Protein AF-A0A955Y8M8-F1 (afdb_monomer_lite)

Radius of gyration: 20.73 Å; chains: 1; bounding box: 58×44×60 Å

Sequence (266 aa):
KLVATAWSRMDHPEIALVPAPPLPATVELPTHQVFPAGDGLPEITPRPRVLHEIAPSAAAARYSREQRDALAEHVRTRVVFQRGFQPGGQDVPPPWATRPSFTPADWGTLAHGWFAAWGFRGEPSDTAVRGYLEHEWGADDPDVRLWLQAVSRGMQGRRGSLWELVTDPASRLFFEYPLLGIGGADDDLLLTGRVDLLVARKEGLIVVDFKAGEKSPTSLDDLVEGASLRTYGPQLDSYRGALERLGHRVLQTSLWFVRTGAQVSW

Foldseek 3Di:
DQDQPDDDDDDDPPDPPPPDDDDDPDDDDDPDDDDPDDDDDPPPPPDRQAAAEDALLCQLVVDDPVRLVVLLVVLLVVCVVVVQWDAFAPFLAQPCVVPVVDDLVNQVVLLLQLCVQPLLDDQLDLVSLQVSCCVRRVDGDPRSSVSSNLLSVRLVVSCDPVSCQSPDPQKDKDAQAWDFFFFHPVSRYGHGGGQRIWIDHPVFIEGEDEAADDAADRDSVCCCPRVVSSSCSSSQRRVCGGCVVVVTDYPKYKYAYRRGRIMRMD

pLDDT: mean 82.7, std 20.65, range [29.16, 98.38]

Structure (mmCIF, N/CA/C/O backbone):
data_AF-A0A955Y8M8-F1
#
_entry.id   AF-A0A955Y8M8-F1
#
loop_
_atom_site.group_PDB
_atom_site.id
_atom_site.type_symbol
_atom_site.label_atom_id
_atom_site.label_alt_id
_atom_site.label_comp_id
_atom_site.label_asym_id
_atom_site.label_entity_id
_atom_site.label_seq_id
_atom_site.pdbx_PDB_ins_code
_atom_site.Cartn_x
_atom_site.Cartn_y
_atom_site.Cartn_z
_atom_site.occupancy
_atom_site.B_iso_or_equiv
_atom_site.auth_seq_id
_atom_site.auth_comp_id
_atom_site.auth_asym_id
_atom_site.auth_atom_id
_atom_site.pdbx_PDB_model_num
ATOM 1 N N . LYS A 1 1 ? 20.208 -14.883 -13.342 1.00 47.72 1 LYS A N 1
ATOM 2 C CA . LYS A 1 1 ? 18.770 -15.244 -13.299 1.00 47.72 1 LYS A CA 1
ATOM 3 C C . LYS A 1 1 ? 18.311 -14.904 -11.893 1.00 47.72 1 LYS A C 1
ATOM 5 O O . LYS A 1 1 ? 18.885 -15.486 -10.988 1.00 47.72 1 LYS A O 1
ATOM 10 N N . LEU A 1 2 ? 17.401 -13.944 -11.718 1.00 44.22 2 LEU A N 1
ATOM 11 C CA . LEU A 1 2 ? 16.765 -13.712 -10.418 1.00 44.22 2 LEU A CA 1
ATOM 12 C C . LEU A 1 2 ? 15.952 -14.974 -10.111 1.00 44.22 2 LEU A C 1
ATOM 14 O O . LEU A 1 2 ? 15.085 -15.347 -10.901 1.00 44.22 2 LEU A O 1
ATOM 18 N N . VAL A 1 3 ? 16.316 -15.694 -9.058 1.00 45.28 3 VAL A N 1
ATOM 19 C CA . VAL A 1 3 ? 15.548 -16.831 -8.550 1.00 45.28 3 VAL A CA 1
ATOM 20 C C . VAL A 1 3 ? 14.999 -16.360 -7.216 1.00 45.28 3 VAL A C 1
ATOM 22 O O . VAL A 1 3 ? 15.772 -15.908 -6.378 1.00 45.28 3 VAL A O 1
ATOM 25 N N . ALA A 1 4 ? 13.679 -16.417 -7.036 1.00 38.66 4 ALA A N 1
ATOM 26 C CA . ALA A 1 4 ? 13.054 -16.139 -5.750 1.00 38.66 4 ALA A CA 1
ATOM 27 C C . ALA A 1 4 ? 13.467 -17.243 -4.764 1.00 38.66 4 ALA A C 1
ATOM 29 O O . ALA A 1 4 ? 12.815 -18.279 -4.644 1.00 38.66 4 ALA A O 1
ATOM 30 N N . THR A 1 5 ? 14.613 -17.065 -4.117 1.00 37.78 5 THR A N 1
ATOM 31 C CA . THR A 1 5 ? 15.110 -17.945 -3.064 1.00 37.78 5 THR A CA 1
ATOM 32 C C . THR A 1 5 ? 14.960 -17.220 -1.740 1.00 37.78 5 THR A C 1
ATOM 34 O O . THR A 1 5 ? 15.682 -16.272 -1.485 1.00 37.78 5 THR A O 1
ATOM 37 N N . ALA A 1 6 ? 14.066 -17.747 -0.901 1.00 38.03 6 ALA A N 1
ATOM 38 C CA . ALA A 1 6 ? 13.895 -17.450 0.522 1.00 38.03 6 ALA A CA 1
ATOM 39 C C . ALA A 1 6 ? 13.066 -16.206 0.899 1.00 38.03 6 ALA A C 1
ATOM 41 O O . ALA A 1 6 ? 13.544 -15.087 0.908 1.00 38.03 6 ALA A O 1
ATOM 42 N N . TRP A 1 7 ? 11.846 -16.464 1.382 1.00 38.22 7 TRP A N 1
ATOM 43 C CA . TRP A 1 7 ? 11.162 -15.635 2.380 1.00 38.22 7 TRP A CA 1
ATOM 44 C C . TRP A 1 7 ? 10.685 -16.562 3.502 1.00 38.22 7 TRP A C 1
ATOM 46 O O . TRP A 1 7 ? 9.561 -17.053 3.493 1.00 38.22 7 TRP A O 1
ATOM 56 N N . SER A 1 8 ? 11.585 -16.892 4.432 1.00 36.06 8 SER A N 1
ATOM 57 C CA . SER A 1 8 ? 11.252 -17.684 5.629 1.00 36.06 8 SER A CA 1
ATOM 58 C C . SER A 1 8 ? 12.093 -17.320 6.859 1.00 36.06 8 SER A C 1
ATOM 60 O O . SER A 1 8 ? 12.241 -18.140 7.762 1.00 36.06 8 SER A O 1
ATOM 62 N N . ARG A 1 9 ? 12.696 -16.126 6.904 1.00 38.06 9 ARG A N 1
ATOM 63 C CA . ARG A 1 9 ? 13.511 -15.686 8.046 1.00 38.06 9 ARG A CA 1
ATOM 64 C C . ARG A 1 9 ? 13.231 -14.225 8.374 1.00 38.06 9 ARG A C 1
ATOM 66 O O . ARG A 1 9 ? 13.884 -13.337 7.849 1.00 38.06 9 ARG A O 1
ATOM 73 N N . MET A 1 10 ? 12.270 -13.992 9.259 1.00 37.75 10 MET A N 1
ATOM 74 C CA . MET A 1 10 ? 12.240 -12.771 10.060 1.00 37.75 10 MET A CA 1
ATOM 75 C C . MET A 1 10 ? 12.190 -13.183 11.528 1.00 37.75 10 MET A C 1
ATOM 77 O O . MET A 1 10 ? 11.133 -13.512 12.061 1.00 37.75 10 MET A O 1
ATOM 81 N N . ASP A 1 11 ? 13.364 -13.201 12.159 1.00 38.00 11 ASP A N 1
ATOM 82 C CA . ASP A 1 11 ? 13.489 -13.236 13.612 1.00 38.00 11 ASP A CA 1
ATOM 83 C C . ASP A 1 11 ? 13.129 -11.839 14.136 1.00 38.00 11 ASP A C 1
ATOM 85 O O . ASP A 1 11 ? 13.888 -10.883 13.973 1.00 38.00 11 ASP A O 1
ATOM 89 N N . HIS A 1 12 ? 11.949 -11.698 14.739 1.00 37.44 12 HIS A N 1
ATOM 90 C CA . HIS A 1 12 ? 11.580 -10.502 15.496 1.00 37.44 12 HIS A CA 1
ATOM 91 C C . HIS A 1 12 ? 11.998 -10.694 16.964 1.00 37.44 12 HIS A C 1
ATOM 93 O O . HIS A 1 12 ? 11.362 -11.485 17.661 1.00 37.44 12 HIS A O 1
ATOM 99 N N . PRO A 1 13 ? 13.010 -9.974 17.488 1.00 36.31 13 PRO A N 1
ATOM 100 C CA . PRO A 1 13 ? 13.524 -10.208 18.842 1.00 36.31 13 PRO A CA 1
ATOM 101 C C . PRO A 1 13 ? 12.627 -9.702 19.992 1.00 36.31 13 PRO A C 1
ATOM 103 O O . PRO A 1 13 ? 13.069 -9.701 21.135 1.00 36.31 13 PRO A O 1
ATOM 106 N N . GLU A 1 14 ? 11.373 -9.303 19.749 1.00 39.72 14 GLU A N 1
ATOM 107 C CA . GLU A 1 14 ? 10.479 -8.779 20.806 1.00 39.72 14 GLU A CA 1
ATOM 108 C C . GLU A 1 14 ? 9.052 -9.350 20.803 1.00 39.72 14 GLU A C 1
ATOM 110 O O . GLU A 1 14 ? 8.197 -8.888 21.557 1.00 39.72 14 GLU A O 1
ATOM 115 N N . ILE A 1 15 ? 8.779 -10.398 20.024 1.00 37.03 15 ILE A N 1
ATOM 116 C CA . ILE A 1 15 ? 7.577 -11.213 20.222 1.00 37.03 15 ILE A CA 1
ATOM 117 C C . ILE A 1 15 ? 8.074 -12.553 20.736 1.00 37.03 15 ILE A C 1
ATOM 119 O O . ILE A 1 15 ? 8.654 -13.329 19.981 1.00 37.03 15 ILE A O 1
ATOM 123 N N . ALA A 1 16 ? 7.872 -12.829 22.025 1.00 29.16 16 ALA A N 1
ATOM 124 C CA . ALA A 1 16 ? 7.986 -14.191 22.520 1.00 29.16 16 ALA A CA 1
ATOM 125 C C . ALA A 1 16 ? 6.918 -15.027 21.799 1.00 29.16 16 ALA A C 1
ATOM 127 O O . ALA A 1 16 ? 5.767 -15.099 22.229 1.00 29.16 16 ALA A O 1
ATOM 128 N N . LEU A 1 17 ? 7.290 -15.614 20.661 1.00 32.78 17 LEU A N 1
ATOM 129 C CA . LEU A 1 17 ? 6.538 -16.686 20.040 1.00 32.78 17 LEU A CA 1
ATOM 130 C C . LEU A 1 17 ? 6.620 -17.855 21.015 1.00 32.78 17 LEU A C 1
ATOM 132 O O . LEU A 1 17 ? 7.602 -18.594 21.050 1.00 32.78 17 LEU A O 1
ATOM 136 N N . VAL A 1 18 ? 5.601 -17.983 21.860 1.00 33.06 18 VAL A N 1
ATOM 137 C CA . VAL A 1 18 ? 5.348 -19.237 22.563 1.00 33.06 18 VAL A CA 1
ATOM 138 C C . VAL A 1 18 ? 5.227 -20.294 21.461 1.00 33.06 18 VAL A C 1
ATOM 140 O O . VAL A 1 18 ? 4.381 -20.118 20.581 1.00 33.06 18 VAL A O 1
ATOM 143 N N . PRO A 1 19 ? 6.075 -21.339 21.429 1.00 29.91 19 PRO A N 1
ATOM 144 C CA . PRO A 1 19 ? 5.972 -22.362 20.402 1.00 29.91 19 PRO A CA 1
ATOM 145 C C . PRO A 1 19 ? 4.592 -23.002 20.527 1.00 29.91 19 PRO A C 1
ATOM 147 O O . PRO A 1 19 ? 4.285 -23.654 21.526 1.00 29.91 19 PRO A O 1
ATOM 150 N N . ALA A 1 20 ? 3.736 -22.750 19.538 1.00 37.84 20 ALA A N 1
ATOM 151 C CA . ALA A 1 20 ? 2.417 -23.345 19.509 1.00 37.84 20 ALA A CA 1
ATOM 152 C C . ALA A 1 20 ? 2.584 -24.859 19.293 1.00 37.84 20 ALA A C 1
ATOM 154 O O . ALA A 1 20 ? 3.333 -25.265 18.396 1.00 37.84 20 ALA A O 1
ATOM 155 N N . PRO A 1 21 ? 1.920 -25.711 20.093 1.00 40.06 21 PRO A N 1
ATOM 156 C CA . PRO A 1 21 ? 1.832 -27.128 19.774 1.00 40.06 21 PRO A CA 1
ATOM 157 C C . PRO A 1 21 ? 1.178 -27.298 18.390 1.00 40.06 21 PRO A C 1
ATOM 159 O O . PRO A 1 21 ? 0.426 -26.417 17.963 1.00 40.06 21 PRO A O 1
ATOM 162 N N . PRO A 1 22 ? 1.446 -28.403 17.671 1.00 36.81 22 PRO A N 1
ATOM 163 C CA . PRO A 1 22 ? 0.835 -28.649 16.369 1.00 36.81 22 PRO A CA 1
ATOM 164 C C . PRO A 1 22 ? -0.689 -28.525 16.474 1.00 36.81 22 PRO A C 1
ATOM 166 O O . PRO A 1 22 ? -1.318 -29.209 17.284 1.00 36.81 22 PRO A O 1
ATOM 169 N N . LEU A 1 23 ? -1.268 -27.621 15.681 1.00 36.81 23 LEU A N 1
ATOM 170 C CA . LEU A 1 23 ? -2.709 -27.406 15.670 1.00 36.81 23 LEU A CA 1
ATOM 171 C C . LEU A 1 23 ? -3.398 -28.607 15.000 1.00 36.81 23 LEU A C 1
ATOM 173 O O . LEU A 1 23 ? -2.963 -29.042 13.930 1.00 36.81 23 LEU A O 1
ATOM 177 N N . PRO A 1 24 ? -4.471 -29.156 15.595 1.00 36.66 24 PRO A N 1
ATOM 178 C CA . PRO A 1 24 ? -5.329 -30.109 14.903 1.00 36.66 24 PRO A CA 1
ATOM 179 C C . PRO A 1 24 ? -5.983 -29.443 13.680 1.00 36.66 24 PRO A C 1
ATOM 181 O O . PRO A 1 24 ? -6.218 -28.238 13.677 1.00 36.66 24 PRO A O 1
ATOM 184 N N . ALA A 1 25 ? -6.342 -30.235 12.662 1.00 44.25 25 ALA A N 1
ATOM 185 C CA . ALA A 1 25 ? -6.997 -29.782 11.419 1.00 44.25 25 ALA A CA 1
ATOM 186 C C . ALA A 1 25 ? -8.373 -29.095 11.618 1.00 44.25 25 ALA A C 1
ATOM 188 O O . ALA A 1 25 ? -9.005 -28.661 10.659 1.00 44.25 25 ALA A O 1
ATOM 189 N N . THR A 1 26 ? -8.823 -28.987 12.868 1.00 36.22 26 THR A N 1
ATOM 190 C CA . THR A 1 26 ? -10.037 -28.311 13.319 1.00 36.22 26 THR A CA 1
ATOM 191 C C . THR A 1 26 ? -9.739 -27.735 14.699 1.00 36.22 26 THR A C 1
ATOM 193 O O . THR A 1 26 ? -9.440 -28.491 15.622 1.00 36.22 26 THR A O 1
ATOM 196 N N . VAL A 1 27 ? -9.791 -26.410 14.842 1.00 36.12 27 VAL A N 1
ATOM 197 C CA . VAL A 1 27 ? -9.650 -25.732 16.137 1.00 36.12 27 VAL A CA 1
ATOM 198 C C . VAL A 1 27 ? -11.049 -25.438 16.668 1.00 36.12 27 VAL A C 1
ATOM 200 O O . VAL A 1 27 ? -11.718 -24.522 16.196 1.00 36.12 27 VAL A O 1
ATOM 203 N N . GLU A 1 28 ? -11.502 -26.221 17.644 1.00 37.03 28 GLU A N 1
ATOM 204 C CA . GLU A 1 28 ? -12.661 -25.859 18.462 1.00 37.03 28 GLU A CA 1
ATOM 205 C C . GLU A 1 28 ? -12.205 -24.846 19.521 1.00 37.03 28 GLU A C 1
ATOM 207 O O . GLU A 1 28 ? -11.357 -25.143 20.363 1.00 37.03 28 GLU A O 1
ATOM 212 N N . LEU A 1 29 ? -12.726 -23.619 19.464 1.00 35.62 29 LEU A N 1
ATOM 213 C CA . LEU A 1 29 ? -12.467 -22.608 20.491 1.00 35.62 29 LEU A CA 1
ATOM 214 C C . LEU A 1 29 ? -13.352 -22.888 21.721 1.00 35.62 29 LEU A C 1
ATOM 216 O O . LEU A 1 29 ? -14.557 -23.092 21.556 1.00 35.62 29 LEU A O 1
ATOM 220 N N . PRO A 1 30 ? -12.816 -22.861 22.956 1.00 37.84 30 PRO A N 1
ATOM 221 C CA . PRO A 1 30 ? -13.613 -23.099 24.153 1.00 37.84 30 PRO A CA 1
ATOM 222 C C . PRO A 1 30 ? -14.563 -21.923 24.417 1.00 37.84 30 PRO A C 1
ATOM 224 O O . PRO A 1 30 ? -14.160 -20.852 24.869 1.00 37.84 30 PRO A O 1
ATOM 227 N N . THR A 1 31 ? -15.856 -22.130 24.179 1.00 47.69 31 THR A N 1
ATOM 228 C CA . THR A 1 31 ? -16.931 -21.205 24.558 1.00 47.69 31 THR A CA 1
ATOM 229 C C . THR A 1 31 ? -17.412 -21.488 25.978 1.00 47.69 31 THR A C 1
ATOM 231 O O . THR A 1 31 ? -18.515 -21.993 26.160 1.00 47.69 31 THR A O 1
ATOM 234 N N . HIS A 1 32 ? -16.620 -21.170 27.004 1.00 37.44 32 HIS A N 1
ATOM 235 C CA . HIS A 1 32 ? -17.124 -21.204 28.382 1.00 37.44 32 HIS A CA 1
ATOM 236 C C . HIS A 1 32 ? -16.622 -20.010 29.204 1.00 37.44 32 HIS A C 1
ATOM 238 O O . HIS A 1 32 ? -15.600 -20.078 29.879 1.00 37.44 32 HIS A O 1
ATOM 244 N N . GLN A 1 33 ? -17.397 -18.920 29.196 1.00 37.22 33 GLN A N 1
ATOM 245 C CA . GLN A 1 33 ? -17.531 -18.062 30.374 1.00 37.22 33 GLN A CA 1
ATOM 246 C C . GLN A 1 33 ? -18.759 -18.547 31.145 1.00 37.22 33 GLN A C 1
ATOM 248 O O . GLN A 1 33 ? -19.892 -18.377 30.699 1.00 37.22 33 GLN A O 1
ATOM 253 N N . VAL A 1 34 ? -18.531 -19.203 32.281 1.00 36.81 34 VAL A N 1
ATOM 254 C CA . VAL A 1 34 ? -19.599 -19.582 33.210 1.00 36.81 34 VAL A CA 1
ATOM 255 C C . VAL A 1 34 ? -19.931 -18.347 34.043 1.00 36.81 34 VAL A C 1
ATOM 257 O O . VAL A 1 34 ? -19.173 -17.974 34.937 1.00 36.81 34 VAL A O 1
ATOM 260 N N . PHE A 1 35 ? -21.047 -17.691 33.734 1.00 36.44 35 PHE A N 1
ATOM 261 C CA . PHE A 1 35 ? -21.645 -16.702 34.629 1.00 36.44 35 PHE A CA 1
ATOM 262 C C . PHE A 1 35 ? -22.427 -17.432 35.735 1.00 36.44 35 PHE A C 1
ATOM 264 O O . PHE A 1 35 ? -23.079 -18.439 35.447 1.00 36.44 35 PHE A O 1
ATOM 271 N N . PRO A 1 36 ? -22.377 -16.967 36.997 1.00 42.69 36 PRO A N 1
ATOM 272 C CA . PRO A 1 36 ? -23.168 -17.555 38.068 1.00 42.69 36 PRO A CA 1
ATOM 273 C C . PRO A 1 36 ? -24.661 -17.367 37.774 1.00 42.69 36 PRO A C 1
ATOM 275 O O . PRO A 1 36 ? -25.112 -16.272 37.440 1.00 42.69 36 PRO A O 1
ATOM 278 N N . ALA A 1 37 ? -25.394 -18.474 37.867 1.00 42.22 37 ALA A N 1
ATOM 279 C CA . ALA A 1 37 ? -26.787 -18.611 37.472 1.00 42.22 37 ALA A CA 1
ATOM 280 C C . ALA A 1 37 ? -27.713 -17.671 38.264 1.00 42.22 37 ALA A C 1
ATOM 282 O O . ALA A 1 37 ? -27.948 -17.867 39.455 1.00 42.22 37 ALA A O 1
ATOM 283 N N . GLY A 1 38 ? -28.250 -16.669 37.570 1.00 41.16 38 GLY A N 1
ATOM 284 C CA . GLY A 1 38 ? -29.519 -16.027 37.895 1.00 41.16 38 GLY A CA 1
ATOM 285 C C . GLY A 1 38 ? -30.565 -16.513 36.894 1.00 41.16 38 GLY A C 1
ATOM 286 O O . GLY A 1 38 ? -30.274 -16.608 35.703 1.00 41.16 38 GLY A O 1
ATOM 287 N N . ASP A 1 39 ? -31.733 -16.879 37.405 1.00 46.84 39 ASP A N 1
ATOM 288 C CA . ASP A 1 39 ? -32.841 -17.565 36.738 1.00 46.84 39 ASP A CA 1
ATOM 289 C C . ASP A 1 39 ? -33.054 -17.264 35.237 1.00 46.84 39 ASP A C 1
ATOM 291 O O . ASP A 1 39 ? -33.320 -16.136 34.826 1.00 46.84 39 ASP A O 1
ATOM 295 N N . GLY A 1 40 ? -33.067 -18.336 34.435 1.00 50.12 40 GLY A N 1
ATOM 296 C CA . GLY A 1 40 ? -33.972 -18.448 33.287 1.00 50.12 40 GLY A CA 1
ATOM 297 C C . GLY A 1 40 ? -33.574 -17.786 31.967 1.00 50.12 40 GLY A C 1
ATOM 298 O O . GLY A 1 40 ? -34.468 -17.424 31.203 1.00 50.12 40 GLY A O 1
ATOM 299 N N . LEU A 1 41 ? -32.286 -17.658 31.637 1.00 44.56 41 LEU A N 1
ATOM 300 C CA . LEU A 1 41 ? -31.920 -17.404 30.239 1.00 44.56 41 LEU A CA 1
ATOM 301 C C . LEU A 1 41 ? -32.076 -18.697 29.421 1.00 44.56 41 LEU A C 1
ATOM 303 O O . LEU A 1 41 ? -31.631 -19.751 29.882 1.00 44.56 41 LEU A O 1
ATOM 307 N N . PRO A 1 42 ? -32.705 -18.654 28.229 1.00 44.41 42 PRO A N 1
ATOM 308 C CA . PRO A 1 42 ? -32.755 -19.814 27.352 1.00 44.41 42 PRO A CA 1
ATOM 309 C C . PRO A 1 42 ? -31.328 -20.291 27.098 1.00 44.41 42 PRO A C 1
ATOM 311 O O . PRO A 1 42 ? -30.433 -19.487 26.833 1.00 44.41 42 PRO A O 1
ATOM 314 N N . GLU A 1 43 ? -31.125 -21.599 27.207 1.00 45.44 43 GLU A N 1
ATOM 315 C CA . GLU A 1 43 ? -29.866 -22.268 26.917 1.00 45.44 43 GLU A CA 1
ATOM 316 C C . GLU A 1 43 ? -29.568 -22.088 25.419 1.00 45.44 43 GLU A C 1
ATOM 318 O O . GLU A 1 43 ? -29.943 -22.895 24.572 1.00 45.44 43 GLU A O 1
ATOM 323 N N . ILE A 1 44 ? -28.957 -20.957 25.059 1.00 45.47 44 ILE A N 1
ATOM 324 C CA . ILE A 1 44 ? -28.411 -20.740 23.725 1.00 45.47 44 ILE A CA 1
ATOM 325 C C . ILE A 1 44 ? -27.161 -21.603 23.685 1.00 45.47 44 ILE A C 1
ATOM 327 O O . ILE A 1 44 ? -26.077 -21.138 24.019 1.00 45.47 44 ILE A O 1
ATOM 331 N N . THR A 1 45 ? -27.302 -22.877 23.322 1.00 47.94 45 THR A N 1
ATOM 332 C CA . THR A 1 45 ? -26.147 -23.688 22.947 1.00 47.94 45 THR A CA 1
ATOM 333 C C . THR A 1 45 ? -25.554 -23.007 21.712 1.00 47.94 45 THR A C 1
ATOM 335 O O . THR A 1 45 ? -26.213 -22.994 20.663 1.00 47.94 45 THR A O 1
ATOM 338 N N . PRO A 1 46 ? -24.375 -22.362 21.798 1.00 54.91 46 PRO A N 1
ATOM 339 C CA . PRO A 1 46 ? -23.804 -21.733 20.626 1.00 54.91 46 PRO A CA 1
ATOM 340 C C . PRO A 1 46 ? -23.492 -22.857 19.645 1.00 54.91 46 PRO A C 1
ATOM 342 O O . PRO A 1 46 ? -22.694 -23.747 19.935 1.00 54.91 46 PRO A O 1
ATOM 345 N N . ARG A 1 47 ? -24.172 -22.863 18.494 1.00 52.06 47 ARG A N 1
ATOM 346 C CA . ARG A 1 47 ? -23.809 -23.788 17.421 1.00 52.06 47 ARG A CA 1
ATOM 347 C C . ARG A 1 47 ? -22.349 -23.511 17.054 1.00 52.06 47 ARG A C 1
ATOM 349 O O . ARG A 1 47 ? -22.014 -22.333 16.893 1.00 52.06 47 ARG A O 1
ATOM 356 N N . PRO A 1 48 ? -21.503 -24.545 16.902 1.00 59.06 48 PRO A N 1
ATOM 357 C CA . PRO A 1 48 ? -20.145 -24.345 16.430 1.00 59.06 48 PRO A CA 1
ATOM 358 C C . PRO A 1 48 ? -20.207 -23.593 15.101 1.00 59.06 48 PRO A C 1
ATOM 360 O O . PRO A 1 48 ? -20.851 -24.040 14.148 1.00 59.06 48 PRO A O 1
ATOM 363 N N . ARG A 1 49 ? -19.600 -22.405 15.061 1.00 68.50 49 ARG A N 1
ATOM 364 C CA . ARG A 1 49 ? -19.438 -21.661 13.815 1.00 68.50 49 ARG A CA 1
ATOM 365 C C . ARG A 1 49 ? -18.287 -22.306 13.059 1.00 68.50 49 ARG A C 1
ATOM 367 O O . ARG A 1 49 ? -17.175 -22.375 13.575 1.00 68.50 49 ARG A O 1
ATOM 374 N N . VAL A 1 50 ? -18.560 -22.793 11.854 1.00 78.69 50 VAL A N 1
ATOM 375 C CA . VAL A 1 50 ? -17.504 -23.241 10.945 1.00 78.69 50 VAL A CA 1
ATOM 376 C C . VAL A 1 50 ? -16.810 -21.991 10.424 1.00 78.69 50 VAL A C 1
ATOM 378 O O . VAL A 1 50 ? -17.442 -21.182 9.752 1.00 78.69 50 VAL A O 1
ATOM 381 N N . LEU A 1 51 ? -15.534 -21.822 10.767 1.00 84.69 51 LEU A N 1
ATOM 382 C CA . LEU A 1 51 ? -14.716 -20.745 10.223 1.00 84.69 51 LEU A CA 1
ATOM 383 C C . LEU A 1 51 ? -14.065 -21.209 8.922 1.00 84.69 51 LEU A C 1
ATOM 385 O O . LEU A 1 51 ? -13.487 -22.295 8.855 1.00 84.69 51 LEU A O 1
ATOM 389 N N . HIS A 1 52 ? -14.141 -20.377 7.889 1.00 85.62 52 HIS A N 1
ATOM 390 C CA . HIS A 1 52 ? -13.451 -20.618 6.630 1.00 85.62 52 HIS A CA 1
ATOM 391 C C . HIS A 1 52 ? -12.095 -19.922 6.636 1.00 85.62 52 HIS A C 1
ATOM 393 O O . HIS A 1 52 ? -12.034 -18.694 6.670 1.00 85.62 52 HIS A O 1
ATOM 399 N N . GLU A 1 53 ? -11.013 -20.698 6.571 1.00 91.25 53 GLU A N 1
ATOM 400 C CA . GLU A 1 53 ? -9.676 -20.129 6.428 1.00 91.25 53 GLU A CA 1
ATOM 401 C C . GLU A 1 53 ? -9.487 -19.533 5.029 1.00 91.25 53 GLU A C 1
ATOM 403 O O . GLU A 1 53 ? -9.671 -20.227 4.023 1.00 91.25 53 GLU A O 1
ATOM 408 N N . ILE A 1 54 ? -9.130 -18.249 4.956 1.00 92.31 54 ILE A N 1
ATOM 409 C CA . ILE A 1 54 ? -8.793 -17.573 3.702 1.00 92.31 54 ILE A CA 1
ATOM 410 C C . ILE A 1 54 ? -7.676 -16.539 3.888 1.00 92.31 54 ILE A C 1
ATOM 412 O O . ILE A 1 54 ? -7.524 -15.931 4.948 1.00 92.31 54 ILE A O 1
ATOM 416 N N . ALA A 1 55 ? -6.975 -16.242 2.794 1.00 90.94 55 ALA A N 1
ATOM 417 C CA . ALA A 1 55 ? -6.140 -15.053 2.722 1.00 90.94 55 ALA A CA 1
ATOM 418 C C . ALA A 1 55 ? -7.006 -13.778 2.668 1.00 90.94 55 ALA A C 1
ATOM 420 O O . ALA A 1 55 ? -8.016 -13.757 1.957 1.00 90.94 55 ALA A O 1
ATOM 421 N N . PRO A 1 56 ? -6.598 -12.674 3.314 1.00 89.06 56 PRO A N 1
ATOM 422 C CA . PRO A 1 56 ? -7.311 -11.396 3.240 1.00 89.06 56 PRO A CA 1
ATOM 423 C C . PRO A 1 56 ? -7.506 -10.870 1.812 1.00 89.06 56 PRO A C 1
ATOM 425 O O . PRO A 1 56 ? -8.552 -10.310 1.493 1.00 89.06 56 PRO A O 1
ATOM 428 N N . SER A 1 57 ? -6.549 -11.107 0.912 1.00 88.88 57 SER A N 1
ATOM 429 C CA . SER A 1 57 ? -6.669 -10.759 -0.512 1.00 88.88 57 SER A CA 1
ATOM 430 C C . SER A 1 57 ? -7.785 -11.526 -1.238 1.00 88.88 57 SER A C 1
ATOM 432 O O . SER A 1 57 ? -8.290 -11.058 -2.258 1.00 88.88 57 SER A O 1
ATOM 434 N N . ALA A 1 58 ? -8.219 -12.670 -0.702 1.00 91.69 58 ALA A N 1
ATOM 435 C CA . ALA A 1 58 ? -9.343 -13.451 -1.208 1.00 91.69 58 ALA A CA 1
ATOM 436 C C . ALA A 1 58 ? -10.695 -13.042 -0.590 1.00 91.69 58 ALA A C 1
ATOM 438 O O . ALA A 1 58 ? -11.735 -13.545 -1.021 1.00 91.69 58 ALA A O 1
ATOM 439 N N . ALA A 1 59 ? -10.715 -12.113 0.378 1.00 88.56 59 ALA A N 1
ATOM 440 C CA . ALA A 1 59 ? -11.932 -11.718 1.090 1.00 88.56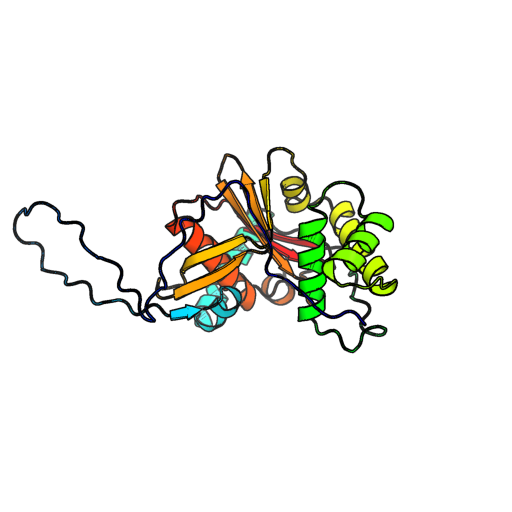 59 ALA A CA 1
ATOM 441 C C . ALA A 1 59 ? -13.026 -11.198 0.149 1.00 88.56 59 ALA A C 1
ATOM 443 O O . ALA A 1 59 ? -14.194 -11.525 0.328 1.00 88.56 59 ALA A O 1
ATOM 444 N N . ALA A 1 60 ? -12.662 -10.470 -0.912 1.00 90.81 60 ALA A N 1
ATOM 445 C CA . ALA A 1 60 ? -13.628 -9.925 -1.866 1.00 90.81 60 ALA A CA 1
ATOM 446 C C . ALA A 1 60 ? -14.511 -10.995 -2.535 1.00 90.81 60 ALA A C 1
ATOM 448 O O . ALA A 1 60 ? -15.645 -10.698 -2.902 1.00 90.81 60 ALA A O 1
ATOM 449 N N . ALA A 1 61 ? -14.030 -12.237 -2.669 1.00 91.25 61 ALA A N 1
ATOM 450 C CA . ALA A 1 61 ? -14.810 -13.341 -3.233 1.00 91.25 61 ALA A CA 1
ATOM 451 C C . ALA A 1 61 ? -15.943 -13.821 -2.307 1.00 91.25 61 ALA A C 1
ATOM 453 O O . ALA A 1 61 ? -16.854 -14.507 -2.767 1.00 91.25 61 ALA A O 1
ATOM 454 N N . ARG A 1 62 ? -15.896 -13.466 -1.016 1.00 89.75 62 ARG A N 1
ATOM 455 C CA . ARG A 1 62 ? -16.938 -13.774 -0.024 1.00 89.75 62 ARG A CA 1
ATOM 456 C C . ARG A 1 62 ? -18.015 -12.702 0.072 1.00 89.75 62 ARG A C 1
ATOM 458 O O . ARG A 1 62 ? -19.065 -12.952 0.645 1.00 89.75 62 ARG A O 1
ATOM 465 N N . TYR A 1 63 ? -17.778 -11.534 -0.517 1.00 89.06 63 TYR A N 1
ATOM 466 C CA . TYR A 1 63 ? -18.748 -10.453 -0.540 1.00 89.06 63 TYR A CA 1
ATOM 467 C C . TYR A 1 63 ? -19.641 -10.612 -1.772 1.00 89.06 63 TYR A C 1
ATOM 469 O O . TYR A 1 63 ? -19.162 -10.774 -2.903 1.00 89.06 63 TYR A O 1
ATOM 477 N N . SER A 1 64 ? -20.952 -10.488 -1.572 1.00 91.88 64 SER A N 1
ATOM 478 C CA . SER A 1 64 ? -21.898 -10.295 -2.673 1.00 91.88 64 SER A CA 1
ATOM 479 C C . SER A 1 64 ? -21.518 -9.065 -3.504 1.00 91.88 64 SER A C 1
ATOM 481 O O . SER A 1 64 ? -20.729 -8.203 -3.094 1.00 91.88 64 SER A O 1
ATOM 483 N N . ARG A 1 65 ? -22.057 -8.974 -4.720 1.00 94.25 65 ARG A N 1
ATOM 484 C CA . ARG A 1 65 ? -21.829 -7.798 -5.564 1.00 94.25 65 ARG A CA 1
ATOM 485 C C . ARG A 1 65 ? -22.355 -6.536 -4.877 1.00 94.25 65 ARG A C 1
ATOM 487 O O . ARG A 1 65 ? -21.645 -5.539 -4.832 1.00 94.25 65 ARG A O 1
ATOM 494 N N . GLU A 1 66 ? -23.534 -6.628 -4.278 1.00 95.12 66 GLU A N 1
ATOM 495 C CA . GLU A 1 66 ? -24.211 -5.553 -3.562 1.00 95.12 66 GLU A CA 1
ATOM 496 C C . GLU A 1 66 ? -23.384 -5.073 -2.363 1.00 95.12 66 GLU A C 1
ATOM 498 O O . GLU A 1 66 ? -23.208 -3.869 -2.186 1.00 95.12 66 GLU A O 1
ATOM 503 N N . GLN A 1 67 ? -22.803 -5.991 -1.580 1.00 92.56 67 GLN A N 1
ATOM 504 C CA . GLN A 1 67 ? -21.903 -5.632 -0.476 1.00 92.56 67 GLN A CA 1
ATOM 505 C C . GLN A 1 67 ? -20.631 -4.934 -0.979 1.00 92.56 67 GLN A C 1
ATOM 507 O O . GLN A 1 67 ? -20.205 -3.945 -0.386 1.00 92.56 67 GLN A O 1
ATOM 512 N N . ARG A 1 68 ? -20.032 -5.404 -2.083 1.00 94.50 68 ARG A N 1
ATOM 513 C CA . ARG A 1 68 ? -18.853 -4.750 -2.682 1.00 94.50 68 ARG A CA 1
ATOM 514 C C . ARG A 1 68 ? -19.174 -3.358 -3.216 1.00 94.50 68 ARG A C 1
ATOM 516 O O . ARG A 1 68 ? -18.363 -2.452 -3.043 1.00 94.50 68 ARG A O 1
ATOM 523 N N . ASP A 1 69 ? -20.336 -3.186 -3.839 1.00 95.69 69 ASP A N 1
ATOM 524 C CA . ASP A 1 69 ? -20.811 -1.897 -4.346 1.00 95.69 69 ASP A CA 1
ATOM 525 C C . ASP A 1 69 ? -21.077 -0.913 -3.198 1.00 95.69 69 ASP A C 1
ATOM 527 O O . ASP A 1 69 ? -20.588 0.218 -3.230 1.00 95.69 69 ASP A O 1
ATOM 531 N N . ALA A 1 70 ? -21.776 -1.356 -2.149 1.00 94.19 70 ALA A N 1
ATOM 532 C CA . ALA A 1 70 ? -22.052 -0.546 -0.966 1.00 94.19 70 ALA A CA 1
ATOM 533 C C . ALA A 1 70 ? -20.765 -0.136 -0.235 1.00 94.19 70 ALA A C 1
ATOM 535 O O . ALA A 1 70 ? -20.614 1.025 0.151 1.00 94.19 70 ALA A O 1
ATOM 536 N N . LEU A 1 71 ? -19.811 -1.061 -0.088 1.00 94.06 71 LEU A N 1
ATOM 537 C CA . LEU A 1 71 ? -18.516 -0.769 0.521 1.00 94.06 71 LEU A CA 1
ATOM 538 C C . LEU A 1 71 ? -17.705 0.214 -0.329 1.00 94.06 71 LEU A C 1
ATOM 540 O O . LEU A 1 71 ? -17.168 1.180 0.206 1.00 94.06 71 LEU A O 1
ATOM 544 N N . ALA A 1 72 ? -17.642 0.018 -1.648 1.00 94.94 72 ALA A N 1
ATOM 545 C CA . ALA A 1 72 ? -16.941 0.940 -2.537 1.00 94.94 72 ALA A CA 1
ATOM 546 C C . ALA A 1 72 ? -17.523 2.363 -2.464 1.00 94.94 72 ALA A C 1
ATOM 548 O O . ALA A 1 72 ? -16.764 3.333 -2.419 1.00 94.94 72 ALA A O 1
ATOM 549 N N . GLU A 1 73 ? -18.850 2.497 -2.393 1.00 94.44 73 GLU A N 1
ATOM 550 C CA . GLU A 1 73 ? -19.517 3.792 -2.232 1.00 94.44 73 GLU A CA 1
ATOM 551 C C . GLU A 1 73 ? -19.257 4.420 -0.854 1.00 94.44 73 GLU A C 1
ATOM 553 O O . GLU A 1 73 ? -18.994 5.624 -0.755 1.00 94.44 73 GLU A O 1
ATOM 558 N N . HIS A 1 74 ? -19.262 3.608 0.209 1.00 92.62 74 HIS A N 1
ATOM 559 C CA . HIS A 1 74 ? -18.896 4.053 1.552 1.00 92.62 74 HIS A CA 1
ATOM 560 C C . HIS A 1 74 ? -17.477 4.630 1.579 1.00 92.62 74 HIS A C 1
ATOM 562 O O . HIS A 1 74 ? -17.265 5.743 2.069 1.00 92.62 74 HIS A O 1
ATOM 568 N N . VAL A 1 75 ? -16.516 3.898 1.006 1.00 92.50 75 VAL A N 1
ATOM 569 C CA . VAL A 1 75 ? -15.121 4.334 0.896 1.00 92.50 75 VAL A CA 1
ATOM 570 C C . VAL A 1 75 ? -15.026 5.620 0.084 1.00 92.50 75 VAL A C 1
ATOM 572 O O . VAL A 1 75 ? -14.427 6.583 0.555 1.00 92.50 75 VAL A O 1
ATOM 575 N N . ARG A 1 76 ? -15.666 5.690 -1.090 1.00 92.25 76 ARG A N 1
ATOM 576 C CA . ARG A 1 76 ? -15.673 6.899 -1.928 1.00 92.25 76 ARG A CA 1
ATOM 577 C C . ARG A 1 76 ? -16.151 8.125 -1.145 1.00 92.25 76 ARG A C 1
ATOM 579 O O . ARG A 1 76 ? -15.498 9.165 -1.178 1.00 92.25 76 ARG A O 1
ATOM 586 N N . THR A 1 77 ? -17.241 7.989 -0.392 1.00 90.06 77 THR A N 1
ATOM 587 C CA . THR A 1 77 ? -17.804 9.079 0.421 1.00 90.06 77 THR A CA 1
ATOM 588 C C . THR A 1 77 ? -16.847 9.510 1.538 1.00 90.06 77 THR A C 1
ATOM 590 O O . THR A 1 77 ? -16.617 10.706 1.735 1.00 90.06 77 THR A O 1
ATOM 593 N N . ARG A 1 78 ? -16.237 8.550 2.248 1.00 90.06 78 ARG A N 1
ATOM 594 C CA . ARG A 1 78 ? -15.252 8.813 3.315 1.00 90.06 78 ARG A CA 1
ATOM 595 C C . ARG A 1 78 ? -14.013 9.530 2.795 1.00 90.06 78 ARG A C 1
ATOM 597 O O . ARG A 1 78 ? -13.616 10.542 3.369 1.00 90.06 78 ARG A O 1
ATOM 604 N N . VAL A 1 79 ? -13.451 9.036 1.693 1.00 88.06 79 VAL A N 1
ATOM 605 C CA . VAL A 1 79 ? -12.258 9.586 1.040 1.00 88.06 79 VAL A CA 1
ATOM 606 C C . VAL A 1 79 ? -12.463 11.060 0.685 1.00 88.06 79 VAL A C 1
ATOM 608 O O . VAL A 1 79 ? -11.599 11.888 0.978 1.00 88.06 79 VAL A O 1
ATOM 611 N N . VAL A 1 80 ? -13.619 11.403 0.104 1.00 77.94 80 VAL A N 1
ATOM 612 C CA . VAL A 1 80 ? -13.974 12.787 -0.250 1.00 77.94 80 VAL A CA 1
ATOM 613 C C . VAL A 1 80 ? -14.060 13.669 0.995 1.00 77.94 80 VAL A C 1
ATOM 615 O O . VAL A 1 80 ? -13.475 14.751 1.029 1.00 77.94 80 VAL A O 1
ATOM 618 N N . PHE A 1 81 ? -14.751 13.203 2.037 1.00 67.88 81 PHE A N 1
ATOM 619 C CA . PHE A 1 81 ? -14.957 13.981 3.258 1.00 67.88 81 PHE A CA 1
ATOM 620 C C . PHE A 1 81 ? -13.658 14.211 4.045 1.00 67.88 81 PHE A C 1
ATOM 622 O O . PHE A 1 81 ? -13.406 15.313 4.529 1.00 67.88 81 PHE A O 1
ATOM 629 N N . GLN A 1 82 ? -12.813 13.186 4.148 1.00 75.62 82 GLN A N 1
ATOM 630 C CA . GLN A 1 82 ? -11.569 13.227 4.920 1.00 75.62 82 GLN A CA 1
ATOM 631 C C . GLN A 1 82 ? -10.375 13.763 4.120 1.00 75.62 82 GLN A C 1
ATOM 633 O O . GLN A 1 82 ? -9.283 13.882 4.670 1.00 75.62 82 GLN A O 1
ATOM 638 N N . ARG A 1 83 ? -10.569 14.086 2.831 1.00 75.56 83 ARG A N 1
ATOM 639 C CA . ARG A 1 83 ? -9.488 14.414 1.883 1.00 75.56 83 ARG A CA 1
ATOM 640 C C . ARG A 1 83 ? -8.399 13.335 1.864 1.00 75.56 83 ARG A C 1
ATOM 642 O O . ARG A 1 83 ? -7.214 13.632 1.759 1.00 75.56 83 ARG A O 1
ATOM 649 N N . GLY A 1 84 ? -8.820 12.075 1.960 1.00 78.31 84 GLY A N 1
ATOM 650 C CA . GLY A 1 84 ? -7.935 10.911 2.004 1.00 78.31 84 GLY A CA 1
ATOM 651 C C . GLY A 1 84 ? -7.365 10.511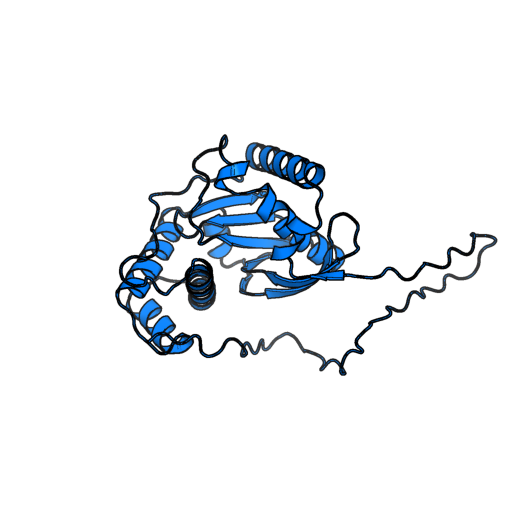 0.642 1.00 78.31 84 GLY A C 1
ATOM 652 O O . GLY A 1 84 ? -6.566 9.581 0.568 1.00 78.31 84 GLY A O 1
ATOM 653 N N . PHE A 1 85 ? -7.767 11.188 -0.439 1.00 87.94 85 PHE A N 1
ATOM 654 C CA . PHE A 1 85 ? -7.235 10.957 -1.777 1.00 87.94 85 PHE A CA 1
ATOM 655 C C . PHE A 1 85 ? -6.127 11.945 -2.112 1.00 87.94 85 PHE A C 1
ATOM 657 O O . PHE A 1 85 ? -6.313 13.160 -2.032 1.00 87.94 85 PHE A O 1
ATOM 664 N N . GLN A 1 86 ? -5.017 11.409 -2.600 1.00 88.69 86 GLN A N 1
ATOM 665 C CA . GLN A 1 86 ? -4.002 12.182 -3.290 1.00 88.69 86 GLN A CA 1
ATOM 666 C C . GLN A 1 86 ? -3.742 11.541 -4.651 1.00 88.69 86 GLN A C 1
ATOM 668 O O . GLN A 1 86 ? -3.301 10.385 -4.703 1.00 88.69 86 GLN A O 1
ATOM 673 N N . PRO A 1 87 ? -3.989 12.270 -5.753 1.00 87.06 87 PRO A N 1
ATOM 674 C CA . PRO A 1 87 ? -3.675 11.767 -7.075 1.00 87.06 87 PRO A CA 1
ATOM 675 C C . PRO A 1 87 ? -2.165 11.572 -7.216 1.00 87.06 87 PRO A C 1
ATOM 677 O O . PRO A 1 87 ? -1.349 12.314 -6.657 1.00 87.06 87 PRO A O 1
ATOM 680 N N . GLY A 1 88 ? -1.805 10.544 -7.975 1.00 81.62 88 GLY A N 1
ATOM 681 C CA . GLY A 1 88 ? -0.417 10.203 -8.235 1.00 81.62 88 GLY A CA 1
ATOM 682 C C . GLY A 1 88 ? 0.289 11.185 -9.168 1.00 81.62 88 GLY A C 1
ATOM 683 O O . GLY A 1 88 ? -0.206 12.252 -9.537 1.00 81.62 88 GLY A O 1
ATOM 684 N N . GLY A 1 89 ? 1.507 10.811 -9.529 1.00 84.75 89 GLY A N 1
ATOM 685 C CA . GLY A 1 89 ? 2.322 11.452 -10.539 1.00 84.75 89 GLY A CA 1
ATOM 686 C C . GLY A 1 89 ? 2.398 10.689 -11.841 1.00 84.75 89 GLY A C 1
ATOM 687 O O . GLY A 1 89 ? 1.542 9.870 -12.160 1.00 84.75 89 GLY A O 1
ATOM 688 N N . GLN A 1 90 ? 3.465 10.982 -12.580 1.00 88.56 90 GLN A N 1
ATOM 689 C CA . GLN A 1 90 ? 3.842 10.195 -13.738 1.00 88.56 90 GLN A CA 1
ATOM 690 C C . GLN A 1 90 ? 3.996 8.732 -13.321 1.00 88.56 90 GLN A C 1
ATOM 692 O O . GLN A 1 90 ? 4.703 8.427 -12.362 1.00 88.56 90 GLN A O 1
ATOM 697 N N . ASP A 1 91 ? 3.313 7.858 -14.047 1.00 91.06 91 ASP A N 1
ATOM 698 C CA . ASP A 1 91 ? 3.418 6.421 -13.867 1.00 91.06 91 ASP A CA 1
ATOM 699 C C . ASP A 1 91 ? 4.827 5.934 -14.228 1.00 91.06 91 ASP A C 1
ATOM 701 O O . ASP A 1 91 ? 5.383 6.299 -15.268 1.00 91.06 91 ASP A O 1
ATOM 705 N N . VAL A 1 92 ? 5.394 5.110 -13.350 1.00 92.56 92 VAL A N 1
ATOM 706 C CA . VAL A 1 92 ? 6.699 4.467 -13.506 1.00 92.56 92 VAL A CA 1
ATOM 707 C C . VAL A 1 92 ? 6.463 2.968 -13.741 1.00 92.56 92 VAL A C 1
ATOM 709 O O . VAL A 1 92 ? 6.466 2.178 -12.787 1.00 92.56 92 VAL A O 1
ATOM 712 N N . PRO A 1 93 ? 6.196 2.547 -14.992 1.00 91.56 93 PRO A N 1
ATOM 713 C CA . PRO A 1 93 ? 5.907 1.153 -15.290 1.00 91.56 93 PRO A CA 1
ATOM 714 C C . PRO A 1 93 ? 7.126 0.263 -15.016 1.00 91.56 93 PRO A C 1
ATOM 716 O O . PRO A 1 93 ? 8.259 0.690 -15.255 1.00 91.56 93 PRO A O 1
ATOM 719 N N . PRO A 1 94 ? 6.912 -0.989 -14.571 1.00 90.19 94 PRO A N 1
ATOM 720 C CA . PRO A 1 94 ? 7.969 -1.988 -14.568 1.00 90.19 94 PRO A CA 1
ATOM 721 C C . PRO A 1 94 ? 8.579 -2.178 -15.966 1.00 90.19 94 PRO A C 1
ATOM 723 O O . PRO A 1 94 ? 7.889 -1.979 -16.973 1.00 90.19 94 PRO A O 1
ATOM 726 N N . PRO A 1 95 ? 9.849 -2.601 -16.069 1.00 89.69 95 PRO A N 1
ATOM 727 C CA . PRO A 1 95 ? 10.523 -2.828 -17.344 1.00 89.69 95 PRO A CA 1
ATOM 728 C C . PRO A 1 95 ? 10.087 -4.160 -17.991 1.00 89.69 95 PRO A C 1
ATOM 730 O O . PRO A 1 95 ? 10.887 -5.062 -18.234 1.00 89.69 95 PRO A O 1
ATOM 733 N N . TRP A 1 96 ? 8.794 -4.293 -18.306 1.00 85.38 96 TRP A N 1
ATOM 734 C CA . TRP A 1 96 ? 8.185 -5.508 -18.871 1.00 85.38 96 TRP A CA 1
ATOM 735 C C . TRP A 1 96 ? 8.908 -6.030 -20.113 1.00 85.38 96 TRP A C 1
ATOM 737 O O . TRP A 1 96 ? 9.051 -7.236 -20.291 1.00 85.38 96 TRP A O 1
ATOM 747 N N . ALA A 1 97 ? 9.379 -5.118 -20.967 1.00 82.25 97 ALA A N 1
ATOM 748 C CA . ALA A 1 97 ? 10.039 -5.463 -22.220 1.00 82.25 97 ALA A CA 1
ATOM 749 C C . ALA A 1 97 ? 11.368 -6.201 -22.004 1.00 82.25 97 ALA A C 1
ATOM 751 O O . ALA A 1 97 ? 11.692 -7.112 -22.764 1.00 82.25 97 ALA A O 1
ATOM 752 N N . THR A 1 98 ? 12.128 -5.836 -20.968 1.00 83.12 98 THR A N 1
ATOM 753 C CA . THR A 1 98 ? 13.417 -6.474 -20.663 1.00 83.12 98 THR A CA 1
ATOM 754 C C . THR A 1 98 ? 13.266 -7.651 -19.698 1.00 83.12 98 THR A C 1
ATOM 756 O O . THR A 1 98 ? 14.158 -8.497 -19.592 1.00 83.12 98 THR A O 1
ATOM 759 N N . ARG A 1 99 ? 12.095 -7.778 -19.060 1.00 84.38 99 ARG A N 1
ATOM 760 C CA . ARG A 1 99 ? 11.725 -8.874 -18.155 1.00 84.38 99 ARG A CA 1
ATOM 761 C C . ARG A 1 99 ? 10.337 -9.454 -18.463 1.00 84.38 99 ARG A C 1
ATOM 763 O O . ARG A 1 99 ? 9.468 -9.459 -17.595 1.00 84.38 99 ARG A O 1
ATOM 770 N N . PRO A 1 100 ? 10.134 -10.045 -19.655 1.00 84.06 100 PRO A N 1
ATOM 771 C CA . PRO A 1 100 ? 8.827 -10.574 -20.057 1.00 84.06 100 PRO A CA 1
ATOM 772 C C . PRO A 1 100 ? 8.389 -11.804 -19.249 1.00 84.06 100 PRO A C 1
ATOM 774 O O . PRO A 1 100 ? 7.227 -12.189 -19.295 1.00 84.06 100 PRO A O 1
ATOM 777 N N . SER A 1 101 ? 9.313 -12.442 -18.523 1.00 85.88 101 SER A N 1
ATOM 778 C CA . SER A 1 101 ? 9.006 -13.576 -17.649 1.00 85.88 101 SER A CA 1
ATOM 779 C C . SER A 1 101 ? 8.457 -13.164 -16.283 1.00 85.88 101 SER A C 1
ATOM 781 O O . SER A 1 101 ? 8.007 -14.037 -15.551 1.00 85.88 101 SER A O 1
ATOM 783 N N . PHE A 1 102 ? 8.547 -11.883 -15.910 1.00 88.06 102 PHE A N 1
ATOM 784 C CA . PHE A 1 102 ? 8.012 -11.392 -14.643 1.00 88.06 102 PHE A CA 1
ATOM 785 C C . PHE A 1 102 ? 6.520 -11.114 -14.801 1.00 88.06 102 PHE A C 1
ATOM 787 O O . PHE A 1 102 ? 6.096 -10.353 -15.673 1.00 88.06 102 PHE A O 1
ATOM 794 N N . THR A 1 103 ? 5.724 -11.722 -13.935 1.00 89.19 103 THR A N 1
ATOM 795 C CA . THR A 1 103 ? 4.292 -11.466 -13.812 1.00 89.19 103 THR A CA 1
ATOM 796 C C . THR A 1 103 ? 4.040 -10.197 -12.986 1.00 89.19 103 THR A C 1
ATOM 798 O O . THR A 1 103 ? 4.920 -9.745 -12.250 1.00 89.19 103 THR A O 1
ATOM 801 N N . PRO A 1 104 ? 2.826 -9.616 -13.025 1.00 87.69 104 PRO A N 1
ATOM 802 C CA . PRO A 1 104 ? 2.463 -8.530 -12.113 1.00 87.69 104 PRO A CA 1
ATOM 803 C C . PRO A 1 104 ? 2.648 -8.864 -10.629 1.00 87.69 104 PRO A C 1
ATOM 805 O O . PRO A 1 104 ? 2.968 -7.972 -9.845 1.00 87.69 104 PRO A O 1
ATOM 808 N N . ALA A 1 105 ? 2.486 -10.135 -10.249 1.00 87.88 105 ALA A N 1
ATOM 809 C CA . ALA A 1 105 ? 2.732 -10.581 -8.884 1.00 87.88 105 ALA A CA 1
ATOM 810 C C . ALA A 1 105 ? 4.220 -10.479 -8.516 1.00 87.88 105 ALA A C 1
ATOM 812 O O . ALA A 1 105 ? 4.531 -9.967 -7.446 1.00 87.88 105 ALA A O 1
ATOM 813 N N . ASP A 1 106 ? 5.129 -10.862 -9.420 1.00 91.00 106 ASP A N 1
ATOM 814 C CA . ASP A 1 106 ? 6.579 -10.789 -9.184 1.00 91.00 106 ASP A CA 1
ATOM 815 C C . ASP A 1 106 ? 7.049 -9.344 -8.960 1.00 91.00 106 ASP A C 1
ATOM 817 O O . ASP A 1 106 ? 7.844 -9.071 -8.060 1.00 91.00 106 ASP A O 1
ATOM 821 N N . TRP A 1 107 ? 6.512 -8.391 -9.729 1.00 92.06 107 TRP A N 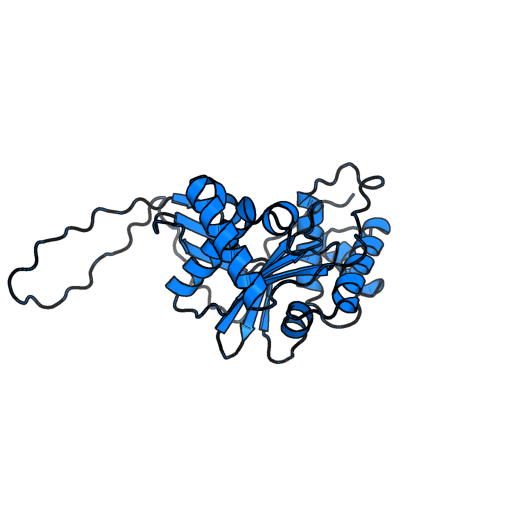1
ATOM 822 C CA . TRP A 1 107 ? 6.783 -6.964 -9.523 1.00 92.06 107 TRP A CA 1
ATOM 823 C C . TRP A 1 107 ? 6.215 -6.436 -8.208 1.00 92.06 107 TRP A C 1
ATOM 825 O O . TRP A 1 107 ? 6.853 -5.610 -7.555 1.00 92.06 107 TRP A O 1
ATOM 835 N N . GLY A 1 108 ? 5.038 -6.923 -7.805 1.00 92.56 108 GLY A N 1
ATOM 836 C CA . GLY A 1 108 ? 4.476 -6.658 -6.483 1.00 92.56 108 GLY A CA 1
ATOM 837 C C . GLY A 1 108 ? 5.405 -7.139 -5.374 1.00 92.56 108 GLY A C 1
ATOM 838 O O . GLY A 1 108 ? 5.786 -6.344 -4.519 1.00 92.56 108 GLY A O 1
ATOM 839 N N . THR A 1 109 ? 5.850 -8.395 -5.444 1.00 93.25 109 THR A N 1
ATOM 840 C CA . THR A 1 109 ? 6.784 -8.987 -4.478 1.00 93.25 109 THR A CA 1
ATOM 841 C C . THR A 1 109 ? 8.113 -8.232 -4.417 1.00 93.25 109 THR A C 1
ATOM 843 O O . THR A 1 109 ? 8.604 -7.962 -3.322 1.00 93.25 109 THR A O 1
ATOM 846 N N . LEU A 1 110 ? 8.676 -7.832 -5.563 1.00 94.94 110 LEU A N 1
ATOM 847 C CA . LEU A 1 110 ? 9.880 -6.995 -5.617 1.00 94.94 110 LEU A CA 1
ATOM 848 C C . LEU A 1 110 ? 9.687 -5.651 -4.907 1.00 94.94 110 LEU A C 1
ATOM 850 O O . LEU A 1 110 ? 10.519 -5.264 -4.089 1.00 94.94 110 LEU A O 1
ATOM 854 N N . ALA A 1 111 ? 8.607 -4.930 -5.219 1.00 95.81 111 ALA A N 1
ATOM 855 C CA . ALA A 1 111 ? 8.346 -3.620 -4.627 1.00 95.81 111 ALA A CA 1
ATOM 856 C C . ALA A 1 111 ? 8.101 -3.717 -3.115 1.00 95.81 111 ALA A C 1
ATOM 858 O O . ALA A 1 111 ? 8.674 -2.941 -2.354 1.00 95.81 111 ALA A O 1
ATOM 859 N N . HIS A 1 112 ? 7.289 -4.685 -2.680 1.00 95.75 112 HIS A N 1
ATOM 860 C CA . HIS A 1 112 ? 6.996 -4.926 -1.264 1.00 95.75 112 HIS A CA 1
ATOM 861 C C . HIS A 1 112 ? 8.271 -5.244 -0.482 1.00 95.75 112 HIS A C 1
ATOM 863 O O . HIS A 1 112 ? 8.570 -4.580 0.512 1.00 95.75 112 HIS A O 1
ATOM 869 N N . GLY A 1 113 ? 9.073 -6.191 -0.980 1.00 96.44 113 GLY A N 1
ATOM 870 C CA . GLY A 1 113 ? 10.329 -6.566 -0.342 1.00 96.44 113 GLY A CA 1
ATOM 871 C C . GLY A 1 113 ? 11.326 -5.408 -0.282 1.00 96.44 113 GLY A C 1
ATOM 872 O O . GLY A 1 113 ? 11.969 -5.203 0.747 1.00 96.44 113 GLY A O 1
ATOM 873 N N . TRP A 1 114 ? 11.416 -4.604 -1.345 1.00 97.69 114 TRP A N 1
ATOM 874 C CA . TRP A 1 114 ? 12.265 -3.416 -1.346 1.00 97.69 114 TRP A CA 1
ATOM 875 C C . TRP A 1 114 ? 11.807 -2.384 -0.312 1.00 97.69 114 TRP A C 1
ATOM 877 O O . TRP A 1 114 ? 12.637 -1.836 0.409 1.00 97.69 114 TRP A O 1
ATOM 887 N N . PHE A 1 115 ? 10.505 -2.122 -0.185 1.00 97.38 115 PHE A N 1
ATOM 888 C CA . PHE A 1 115 ? 10.007 -1.165 0.806 1.00 97.38 115 PHE A CA 1
ATOM 889 C C . PHE A 1 115 ? 10.206 -1.641 2.239 1.00 97.38 115 PHE A C 1
ATOM 891 O O . PHE A 1 115 ? 10.524 -0.814 3.093 1.00 97.38 115 PHE A O 1
ATOM 898 N N . ALA A 1 116 ? 10.112 -2.948 2.486 1.00 96.81 116 ALA A N 1
ATOM 899 C CA . ALA A 1 116 ? 10.473 -3.530 3.772 1.00 96.81 116 ALA A CA 1
ATOM 900 C C . ALA A 1 116 ? 11.961 -3.321 4.099 1.00 96.81 116 ALA A C 1
ATOM 902 O O . ALA A 1 116 ? 12.290 -2.895 5.205 1.00 96.81 116 ALA A O 1
ATOM 903 N N . ALA A 1 117 ? 12.854 -3.545 3.129 1.00 97.00 117 ALA A N 1
ATOM 904 C CA . ALA A 1 117 ? 14.295 -3.357 3.305 1.00 97.00 117 ALA A CA 1
ATOM 905 C C . ALA A 1 117 ? 14.697 -1.876 3.448 1.00 97.00 117 ALA A C 1
ATOM 907 O O . ALA A 1 117 ? 15.543 -1.527 4.270 1.00 97.00 117 ALA A O 1
ATOM 908 N N . TRP A 1 118 ? 14.088 -0.989 2.659 1.00 97.12 118 TRP A N 1
ATOM 909 C CA . TRP A 1 118 ? 14.362 0.448 2.682 1.00 97.12 118 TRP A CA 1
ATOM 910 C C . TRP A 1 118 ? 13.750 1.144 3.903 1.00 97.12 118 TRP A C 1
ATOM 912 O O . TRP A 1 118 ? 14.319 2.102 4.433 1.00 97.12 118 TRP A O 1
ATOM 922 N N . GLY A 1 119 ? 12.567 0.705 4.340 1.00 96.56 119 GLY A N 1
ATOM 923 C CA . GLY A 1 119 ? 11.848 1.271 5.480 1.00 96.56 119 GLY A CA 1
ATOM 924 C C . GLY A 1 119 ? 11.514 2.758 5.338 1.00 96.56 119 GLY A C 1
ATOM 925 O O . GLY A 1 119 ? 11.325 3.427 6.351 1.00 96.56 119 GLY A O 1
ATOM 926 N N . PHE A 1 120 ? 11.499 3.288 4.108 1.00 95.88 120 PHE A N 1
ATOM 927 C CA . PHE A 1 120 ? 11.341 4.716 3.793 1.00 95.88 120 PHE A CA 1
ATOM 928 C C . PHE A 1 120 ? 12.378 5.629 4.472 1.00 95.88 120 PHE A C 1
ATOM 930 O O . PHE A 1 120 ? 12.103 6.796 4.756 1.00 95.88 120 PHE A O 1
ATOM 937 N N . ARG A 1 121 ? 13.585 5.115 4.748 1.00 93.06 121 ARG A N 1
ATOM 938 C CA . ARG A 1 121 ? 14.649 5.855 5.443 1.00 93.06 121 ARG A CA 1
ATOM 939 C C . ARG A 1 121 ? 15.839 6.117 4.535 1.00 93.06 121 ARG A C 1
ATOM 941 O O . ARG A 1 121 ? 16.346 5.225 3.864 1.00 93.06 121 ARG A O 1
ATOM 948 N N . GLY A 1 122 ? 16.330 7.354 4.578 1.00 92.12 122 GLY A N 1
ATOM 949 C CA . GLY A 1 122 ? 17.456 7.781 3.753 1.00 92.12 122 GLY A CA 1
ATOM 950 C C . GLY A 1 122 ? 17.128 7.806 2.258 1.00 92.12 122 GLY A C 1
ATOM 951 O O . GLY A 1 122 ? 15.984 7.631 1.838 1.00 92.12 122 GLY A O 1
ATOM 952 N N . GLU A 1 123 ? 18.149 8.067 1.447 1.00 92.88 123 GLU A N 1
ATOM 953 C CA . GLU A 1 123 ? 18.001 8.113 -0.005 1.00 92.88 123 GLU A CA 1
ATOM 954 C C . GLU A 1 123 ? 17.965 6.689 -0.598 1.00 92.88 123 GLU A C 1
ATOM 956 O O . GLU A 1 123 ? 18.834 5.878 -0.257 1.00 92.88 123 GLU A O 1
ATOM 961 N N . PRO A 1 124 ? 17.033 6.377 -1.523 1.00 94.69 124 PRO A N 1
ATOM 962 C CA . PRO A 1 124 ? 17.022 5.123 -2.283 1.00 94.69 124 PRO A CA 1
ATOM 963 C C . PRO A 1 124 ? 18.159 5.113 -3.325 1.00 94.69 124 PRO A C 1
ATOM 965 O O . PRO A 1 124 ? 17.946 5.220 -4.534 1.00 94.69 124 PRO A O 1
ATOM 968 N N . SER A 1 125 ? 19.398 5.067 -2.838 1.00 95.50 125 SER A N 1
ATOM 969 C CA . SER A 1 125 ? 20.614 5.143 -3.649 1.00 95.50 125 SER A CA 1
ATOM 970 C C . SER A 1 125 ? 20.842 3.877 -4.482 1.00 95.50 125 SER A C 1
ATOM 972 O O . SER A 1 125 ? 20.310 2.809 -4.187 1.00 95.50 125 SER A O 1
ATOM 974 N N . ASP A 1 126 ? 21.673 3.989 -5.521 1.00 96.44 126 ASP A N 1
ATOM 975 C CA . ASP A 1 126 ? 22.081 2.853 -6.367 1.00 96.44 126 ASP A CA 1
ATOM 976 C C . ASP A 1 126 ? 22.702 1.723 -5.546 1.00 96.44 126 ASP A C 1
ATOM 978 O O . ASP A 1 126 ? 22.294 0.570 -5.659 1.00 96.44 126 ASP A O 1
ATOM 982 N N . THR A 1 127 ? 23.596 2.085 -4.625 1.00 96.94 127 THR A N 1
ATOM 983 C CA . THR A 1 127 ? 24.227 1.150 -3.696 1.00 96.94 127 THR A CA 1
ATOM 984 C C . THR A 1 127 ? 23.207 0.422 -2.822 1.00 96.94 127 THR A C 1
ATOM 986 O O . THR A 1 127 ? 23.336 -0.786 -2.637 1.00 96.94 127 THR A O 1
ATOM 989 N N . ALA A 1 128 ? 22.197 1.126 -2.296 1.00 96.88 128 ALA A N 1
ATOM 990 C CA . ALA A 1 128 ? 21.192 0.526 -1.418 1.00 96.88 128 ALA A CA 1
ATOM 991 C C . ALA A 1 128 ? 20.302 -0.478 -2.169 1.00 96.88 128 ALA A C 1
ATOM 993 O O . ALA A 1 128 ? 20.116 -1.600 -1.703 1.00 96.88 128 ALA A O 1
ATOM 994 N N . VAL A 1 129 ? 19.807 -0.103 -3.353 1.00 97.56 129 VAL A N 1
ATOM 995 C CA . VAL A 1 129 ? 18.955 -0.986 -4.165 1.00 97.56 129 VAL A CA 1
ATOM 996 C C . VAL A 1 129 ? 19.743 -2.187 -4.688 1.00 97.56 129 VAL A C 1
ATOM 998 O O . VAL A 1 129 ? 19.249 -3.309 -4.624 1.00 97.56 129 VAL A O 1
ATOM 1001 N N . ARG A 1 130 ? 20.983 -1.983 -5.157 1.00 97.50 130 ARG A N 1
ATOM 1002 C CA . ARG A 1 130 ? 21.859 -3.090 -5.565 1.00 97.50 130 ARG A CA 1
ATOM 1003 C C . ARG A 1 130 ? 22.091 -4.063 -4.411 1.00 97.50 130 ARG A C 1
ATOM 1005 O O . ARG A 1 130 ? 21.915 -5.259 -4.599 1.00 97.50 130 ARG A O 1
ATOM 1012 N N . GLY A 1 131 ? 22.433 -3.553 -3.225 1.00 97.06 131 GLY A N 1
ATOM 1013 C CA . GLY A 1 131 ? 22.657 -4.387 -2.043 1.00 97.06 131 GLY A CA 1
ATOM 1014 C C . GLY A 1 131 ? 21.431 -5.226 -1.673 1.00 97.06 131 GLY A C 1
ATOM 1015 O O . GLY A 1 131 ? 21.572 -6.406 -1.369 1.00 97.06 131 GLY A O 1
ATOM 1016 N N . TYR A 1 132 ? 20.228 -4.650 -1.775 1.00 97.06 132 TYR A N 1
ATOM 1017 C CA . TYR A 1 132 ? 18.975 -5.390 -1.608 1.00 97.06 132 TYR A CA 1
ATOM 1018 C C . TYR A 1 132 ? 18.807 -6.505 -2.650 1.00 97.06 132 TYR A C 1
ATOM 1020 O O . TYR A 1 132 ? 18.555 -7.649 -2.282 1.00 97.06 132 TYR A O 1
ATOM 1028 N N . LEU A 1 133 ? 18.968 -6.199 -3.942 1.00 96.62 133 LEU A N 1
ATOM 1029 C CA . LEU A 1 133 ? 18.788 -7.183 -5.015 1.00 96.62 133 LEU A CA 1
ATOM 1030 C C . LEU A 1 133 ? 19.812 -8.328 -4.928 1.00 96.62 133 LEU A C 1
ATOM 1032 O O . LEU A 1 133 ? 19.460 -9.496 -5.081 1.00 96.62 133 LEU A O 1
ATOM 1036 N N . GLU A 1 134 ? 21.069 -8.019 -4.616 1.00 96.56 134 GLU A N 1
ATOM 1037 C CA . GLU A 1 134 ? 22.111 -9.027 -4.412 1.00 96.56 134 GLU A CA 1
ATOM 1038 C C . GLU A 1 134 ? 21.825 -9.911 -3.191 1.00 96.56 134 GLU A C 1
ATOM 1040 O O . GLU A 1 134 ? 22.006 -11.125 -3.271 1.00 96.56 134 GLU A O 1
ATOM 1045 N N . HIS A 1 135 ? 21.362 -9.326 -2.081 1.00 96.12 135 HIS A N 1
ATOM 1046 C CA . HIS A 1 135 ? 21.097 -10.060 -0.844 1.00 96.12 135 HIS A CA 1
ATOM 1047 C C . HIS A 1 135 ? 19.844 -10.941 -0.929 1.00 96.12 135 HIS A C 1
ATOM 1049 O O . HIS A 1 135 ? 19.917 -12.135 -0.649 1.00 96.12 135 HIS A O 1
ATOM 1055 N N . GLU A 1 136 ? 18.714 -10.362 -1.335 1.00 93.75 136 GLU A N 1
ATOM 1056 C CA . GLU A 1 136 ? 17.396 -11.010 -1.291 1.00 93.75 136 GLU A CA 1
ATOM 1057 C C . GLU A 1 136 ? 17.099 -11.829 -2.552 1.00 93.75 136 GLU A C 1
ATOM 1059 O O . GLU A 1 136 ? 16.361 -12.812 -2.511 1.00 93.75 136 GLU A O 1
ATOM 1064 N N . TRP A 1 137 ? 17.679 -11.447 -3.694 1.00 90.88 137 TRP A N 1
ATOM 1065 C CA . TRP A 1 137 ? 17.381 -12.074 -4.985 1.00 90.88 137 TRP A CA 1
ATOM 1066 C C . TRP A 1 137 ? 18.593 -12.730 -5.652 1.00 90.88 137 TRP A C 1
ATOM 1068 O O . TRP A 1 137 ? 18.460 -13.334 -6.723 1.00 90.88 137 TRP A O 1
ATOM 1078 N N . GLY A 1 138 ? 19.776 -12.622 -5.040 1.00 93.25 138 GLY A N 1
ATOM 1079 C CA . GLY A 1 138 ? 21.005 -13.245 -5.526 1.00 93.25 138 GLY A CA 1
ATOM 1080 C C . GLY A 1 138 ? 21.484 -12.718 -6.880 1.00 93.25 138 GLY A C 1
ATOM 1081 O O . GLY A 1 138 ? 22.282 -13.385 -7.544 1.00 93.25 138 GLY A O 1
ATOM 1082 N N . ALA A 1 139 ? 20.983 -11.569 -7.344 1.00 92.50 139 ALA A N 1
ATOM 1083 C CA . ALA A 1 139 ? 21.419 -10.976 -8.600 1.00 92.50 139 ALA A CA 1
ATOM 1084 C C . ALA A 1 139 ? 21.215 -9.462 -8.623 1.00 92.50 139 ALA A C 1
ATOM 1086 O O . ALA A 1 139 ? 20.219 -8.956 -8.126 1.00 92.50 139 ALA A O 1
ATOM 1087 N N . ASP A 1 140 ? 22.128 -8.771 -9.298 1.00 93.12 140 ASP A N 1
ATOM 1088 C CA . ASP A 1 140 ? 22.003 -7.357 -9.623 1.00 93.12 140 ASP A CA 1
ATOM 1089 C C . ASP A 1 140 ? 21.453 -7.190 -11.045 1.00 93.12 140 ASP A C 1
ATOM 1091 O O . ASP A 1 140 ? 22.077 -7.599 -12.028 1.00 93.12 140 ASP A O 1
ATOM 1095 N N . ASP A 1 141 ? 20.264 -6.609 -11.153 1.00 93.62 141 ASP A N 1
ATOM 1096 C CA . ASP A 1 141 ? 19.626 -6.300 -12.423 1.00 93.62 141 ASP A CA 1
ATOM 1097 C C . ASP A 1 141 ? 19.507 -4.780 -12.592 1.00 93.62 141 ASP A C 1
ATOM 1099 O O . ASP A 1 141 ? 18.733 -4.156 -11.860 1.00 93.62 141 ASP A O 1
ATOM 1103 N N . PRO A 1 142 ? 20.220 -4.180 -13.565 1.00 94.50 142 PRO A N 1
ATOM 1104 C CA . PRO A 1 142 ? 20.184 -2.741 -13.796 1.00 94.50 142 PRO A CA 1
ATOM 1105 C C . PRO A 1 142 ? 18.781 -2.174 -14.045 1.00 94.50 142 PRO A C 1
ATOM 1107 O O . PRO A 1 142 ? 18.479 -1.095 -13.539 1.00 94.50 142 PRO A O 1
ATOM 1110 N N . ASP A 1 143 ? 17.913 -2.877 -14.776 1.00 94.56 143 ASP A N 1
ATOM 1111 C CA . ASP A 1 143 ? 16.582 -2.365 -15.122 1.00 94.56 143 ASP A CA 1
ATOM 1112 C C . ASP A 1 143 ? 15.649 -2.403 -13.910 1.00 94.56 143 ASP A C 1
ATOM 1114 O O . ASP A 1 143 ? 14.936 -1.436 -13.631 1.00 94.56 143 ASP A O 1
ATOM 1118 N N . VAL A 1 144 ? 15.690 -3.501 -13.146 1.00 95.38 144 VAL A N 1
ATOM 1119 C CA . VAL A 1 144 ? 14.939 -3.628 -11.886 1.00 95.38 144 VAL A CA 1
ATOM 1120 C C . VAL A 1 144 ? 15.437 -2.595 -10.877 1.00 95.38 144 VAL A C 1
ATOM 1122 O O . VAL A 1 144 ? 14.629 -1.947 -10.214 1.00 95.38 144 VAL A O 1
ATOM 1125 N N . ARG A 1 145 ? 16.756 -2.388 -10.790 1.00 95.81 145 ARG A N 1
ATOM 1126 C CA . ARG A 1 145 ? 17.362 -1.390 -9.906 1.00 95.81 145 ARG A CA 1
ATOM 1127 C C . ARG A 1 145 ? 16.890 0.020 -10.242 1.00 95.81 145 ARG A C 1
ATOM 1129 O O . ARG A 1 145 ? 16.408 0.723 -9.355 1.00 95.81 145 ARG A O 1
ATOM 1136 N N . LEU A 1 146 ? 16.986 0.421 -11.511 1.00 95.81 146 LEU A N 1
ATOM 1137 C CA . LEU A 1 146 ? 16.523 1.731 -11.976 1.00 95.81 146 LEU A CA 1
ATOM 1138 C C . LEU A 1 146 ? 15.029 1.926 -11.704 1.00 95.81 146 LEU A C 1
ATOM 1140 O O . LEU A 1 146 ? 14.619 3.003 -11.268 1.00 95.81 146 LEU A O 1
ATOM 1144 N N . TRP A 1 147 ? 14.223 0.885 -11.912 1.00 96.12 147 TRP A N 1
ATOM 1145 C CA . TRP A 1 147 ? 12.796 0.925 -11.618 1.00 96.12 147 TRP A CA 1
ATOM 1146 C C . TRP A 1 147 ? 12.513 1.123 -10.121 1.00 96.12 147 TRP A C 1
ATOM 1148 O O . TRP A 1 147 ? 11.782 2.050 -9.772 1.00 96.12 147 TRP A O 1
ATOM 1158 N N . LEU A 1 148 ? 13.142 0.341 -9.233 1.00 97.06 148 LEU A N 1
ATOM 1159 C CA . LEU A 1 148 ? 12.993 0.478 -7.775 1.00 97.06 148 LEU A CA 1
ATOM 1160 C C . LEU A 1 148 ? 13.420 1.870 -7.279 1.00 97.06 148 LEU A C 1
ATOM 1162 O O . LEU A 1 148 ? 12.731 2.484 -6.462 1.00 97.06 148 LEU A O 1
ATOM 1166 N N . GLN A 1 149 ? 14.508 2.426 -7.820 1.00 96.75 149 GLN A N 1
ATOM 1167 C CA . GLN A 1 149 ? 14.912 3.804 -7.527 1.00 96.75 149 GLN A CA 1
ATOM 1168 C C . GLN A 1 149 ? 13.865 4.821 -7.984 1.00 96.75 149 GLN A C 1
ATOM 1170 O O . GLN A 1 149 ? 13.562 5.771 -7.259 1.00 96.75 149 GLN A O 1
ATOM 1175 N N . ALA A 1 150 ? 13.337 4.655 -9.198 1.00 95.44 150 ALA A N 1
ATOM 1176 C CA . ALA A 1 150 ? 12.376 5.578 -9.779 1.00 95.44 150 ALA A CA 1
ATOM 1177 C C . ALA A 1 150 ? 11.056 5.589 -8.994 1.00 95.44 150 ALA A C 1
ATOM 1179 O O . ALA A 1 150 ? 10.571 6.675 -8.670 1.00 95.44 150 ALA A O 1
ATOM 1180 N N . VAL A 1 151 ? 10.521 4.425 -8.604 1.00 95.44 151 VAL A N 1
ATOM 1181 C CA . VAL A 1 151 ? 9.308 4.360 -7.766 1.00 95.44 151 VAL A CA 1
ATOM 1182 C C . VAL A 1 151 ? 9.554 4.949 -6.374 1.00 95.44 151 VAL A C 1
ATOM 1184 O O . VAL A 1 151 ? 8.765 5.781 -5.927 1.00 95.44 151 VAL A O 1
ATOM 1187 N N . SER A 1 152 ? 10.683 4.642 -5.721 1.00 95.81 152 SER A N 1
ATOM 1188 C CA . SER A 1 152 ? 11.010 5.207 -4.401 1.00 95.81 152 SER A CA 1
ATOM 1189 C C . SER A 1 152 ? 11.153 6.728 -4.432 1.00 95.81 152 SER A C 1
ATOM 1191 O O . SER A 1 152 ? 10.598 7.418 -3.575 1.00 95.81 152 SER A O 1
ATOM 1193 N N . ARG A 1 153 ? 11.849 7.277 -5.437 1.00 93.94 153 ARG A N 1
ATOM 1194 C CA . ARG A 1 153 ? 11.966 8.733 -5.626 1.00 93.94 153 ARG A CA 1
ATOM 1195 C C . ARG A 1 153 ? 10.627 9.368 -5.983 1.00 93.94 153 ARG A C 1
ATOM 1197 O O . ARG A 1 153 ? 10.344 10.468 -5.518 1.00 93.94 153 ARG A O 1
ATOM 1204 N N . GLY A 1 154 ? 9.798 8.682 -6.770 1.00 91.38 154 GLY A N 1
ATOM 1205 C CA . GLY A 1 154 ? 8.438 9.112 -7.088 1.00 91.38 154 GLY A CA 1
ATOM 1206 C C . GLY A 1 154 ? 7.583 9.261 -5.829 1.00 91.38 154 GLY A C 1
ATOM 1207 O O . GLY A 1 154 ? 6.999 10.322 -5.606 1.00 91.38 154 GLY A O 1
ATOM 1208 N N . MET A 1 155 ? 7.582 8.245 -4.962 1.00 91.62 155 MET A N 1
ATOM 1209 C CA . MET A 1 155 ? 6.883 8.278 -3.672 1.00 91.62 155 MET A CA 1
ATOM 1210 C C . MET A 1 155 ? 7.431 9.386 -2.759 1.00 91.62 155 MET A C 1
ATOM 1212 O O . MET A 1 155 ? 6.654 10.183 -2.232 1.00 91.62 155 MET A O 1
ATOM 1216 N N . GLN A 1 156 ? 8.759 9.507 -2.647 1.00 91.19 156 GLN A N 1
ATOM 1217 C CA . GLN A 1 156 ? 9.417 10.550 -1.852 1.00 91.19 156 GLN A CA 1
ATOM 1218 C C . GLN A 1 156 ? 9.107 11.966 -2.350 1.00 91.19 156 GLN A C 1
ATOM 1220 O O . GLN A 1 156 ? 8.901 12.879 -1.550 1.00 91.19 156 GLN A O 1
ATOM 1225 N N . GLY A 1 157 ? 9.079 12.171 -3.667 1.00 88.56 157 GLY A N 1
ATOM 1226 C CA . GLY A 1 157 ? 8.824 13.472 -4.283 1.00 88.56 157 GLY A CA 1
ATOM 1227 C C . GLY A 1 157 ? 7.387 13.959 -4.103 1.00 88.56 157 GLY A C 1
ATOM 1228 O O . GLY A 1 157 ? 7.152 15.165 -4.101 1.00 88.56 157 GLY A O 1
ATOM 1229 N N . ARG A 1 158 ? 6.425 13.045 -3.917 1.00 86.62 158 ARG A N 1
ATOM 1230 C CA . ARG A 1 158 ? 5.003 13.383 -3.748 1.00 86.62 158 ARG A CA 1
ATOM 1231 C C . ARG A 1 158 ? 4.657 13.892 -2.352 1.00 86.62 158 ARG A C 1
ATOM 1233 O O . ARG A 1 158 ? 3.697 14.647 -2.242 1.00 86.62 158 ARG A O 1
ATOM 1240 N N . ARG A 1 159 ? 5.416 13.487 -1.324 1.00 84.19 159 ARG A N 1
ATOM 1241 C CA . ARG A 1 159 ? 5.261 13.918 0.082 1.00 84.19 159 ARG A CA 1
ATOM 1242 C C . ARG A 1 159 ? 3.803 13.964 0.563 1.00 84.19 159 ARG A C 1
ATOM 1244 O O . ARG A 1 159 ? 3.350 14.968 1.096 1.00 84.19 159 ARG A O 1
ATOM 1251 N N . GLY A 1 160 ? 3.063 12.888 0.311 1.00 85.62 160 GLY A N 1
ATOM 1252 C CA . GLY A 1 160 ? 1.675 12.757 0.746 1.00 85.62 160 GLY A CA 1
ATOM 1253 C C . GLY A 1 160 ? 1.490 12.484 2.231 1.00 85.62 160 GLY A C 1
ATOM 1254 O O . GLY A 1 160 ? 2.463 12.249 2.943 1.00 85.62 160 GLY A O 1
ATOM 1255 N N . SER A 1 161 ? 0.242 12.429 2.699 1.00 91.00 161 SER A N 1
ATOM 1256 C CA . SER A 1 161 ? -0.026 12.144 4.117 1.00 91.00 161 SER A CA 1
ATOM 1257 C C . SER A 1 161 ? 0.479 10.762 4.550 1.00 91.00 161 SER A C 1
ATOM 1259 O O . SER A 1 161 ? 0.955 10.618 5.673 1.00 91.00 161 SER A O 1
ATOM 1261 N N . LEU A 1 162 ? 0.473 9.750 3.668 1.00 93.50 162 LEU A N 1
ATOM 1262 C CA . LEU A 1 162 ? 1.131 8.473 3.969 1.00 93.50 162 LEU A CA 1
ATOM 1263 C C . LEU A 1 162 ? 2.646 8.617 4.041 1.00 93.50 162 LEU A C 1
ATOM 1265 O O . LEU A 1 162 ? 3.261 8.015 4.913 1.00 93.50 162 LEU A O 1
ATOM 1269 N N . TRP A 1 163 ? 3.246 9.430 3.169 1.00 94.75 163 TRP A N 1
ATOM 1270 C CA . TRP A 1 163 ? 4.682 9.697 3.214 1.00 94.75 163 TRP A CA 1
ATOM 1271 C C . TRP A 1 163 ? 5.086 10.345 4.543 1.00 94.75 163 TRP A C 1
ATOM 1273 O O . TRP A 1 163 ? 6.044 9.911 5.180 1.00 94.75 163 TRP A O 1
ATOM 1283 N N . GLU A 1 164 ? 4.335 11.351 4.990 1.00 94.38 164 GLU A N 1
ATOM 1284 C CA . GLU A 1 164 ? 4.531 11.984 6.298 1.00 94.38 164 GLU A CA 1
ATOM 1285 C C . GLU A 1 164 ? 4.402 10.958 7.427 1.00 94.38 164 GLU A C 1
ATOM 1287 O O . GLU A 1 164 ? 5.275 10.881 8.285 1.00 94.38 164 GLU A O 1
ATOM 1292 N N . LEU A 1 165 ? 3.377 10.102 7.386 1.00 94.69 165 LEU A N 1
ATOM 1293 C CA . LEU A 1 165 ? 3.167 9.056 8.388 1.00 94.69 165 LEU A CA 1
ATOM 1294 C C . LEU A 1 165 ? 4.316 8.047 8.459 1.00 94.69 165 LEU A C 1
ATOM 1296 O O . LEU A 1 165 ? 4.729 7.696 9.563 1.00 94.69 165 LEU A O 1
ATOM 1300 N N . VAL A 1 166 ? 4.826 7.565 7.322 1.00 96.06 166 VAL A N 1
ATOM 1301 C CA . VAL A 1 166 ? 5.880 6.533 7.314 1.00 96.06 166 VAL A CA 1
ATOM 1302 C C . VAL A 1 166 ? 7.273 7.095 7.590 1.00 96.06 166 VAL A C 1
ATOM 1304 O O . VAL A 1 166 ? 8.167 6.344 7.969 1.00 96.06 166 VAL A O 1
ATOM 1307 N N . THR A 1 167 ? 7.466 8.405 7.431 1.00 96.31 167 THR A N 1
ATOM 1308 C CA . THR A 1 167 ? 8.742 9.075 7.727 1.00 96.31 167 THR A CA 1
ATOM 1309 C C . THR A 1 167 ? 8.768 9.769 9.088 1.00 96.31 167 THR A C 1
ATOM 1311 O O . THR A 1 167 ? 9.839 10.183 9.533 1.00 96.31 167 THR A O 1
ATOM 1314 N N . ASP A 1 168 ? 7.627 9.860 9.778 1.00 96.50 168 ASP A N 1
ATOM 1315 C CA . ASP A 1 168 ? 7.532 10.392 11.136 1.00 96.50 168 ASP A CA 1
ATOM 1316 C C . ASP A 1 168 ? 8.319 9.501 12.125 1.00 96.50 168 ASP A C 1
ATOM 1318 O O . ASP A 1 168 ? 8.017 8.312 12.257 1.00 96.50 168 ASP A O 1
ATOM 1322 N N . PRO A 1 169 ? 9.302 10.043 12.872 1.00 95.50 169 PRO A N 1
ATOM 1323 C CA . PRO A 1 169 ? 10.035 9.293 13.894 1.00 95.50 169 PRO A CA 1
ATOM 1324 C C . PRO A 1 169 ? 9.156 8.709 15.011 1.00 95.50 169 PRO A C 1
ATOM 1326 O O . PRO A 1 169 ? 9.576 7.773 15.690 1.00 95.50 169 PRO A O 1
ATOM 1329 N N . ALA A 1 170 ? 7.955 9.255 15.225 1.00 96.06 170 ALA A N 1
ATOM 1330 C CA . ALA A 1 170 ? 6.979 8.733 16.178 1.00 96.06 170 ALA A CA 1
ATOM 1331 C C . ALA A 1 170 ? 6.222 7.498 15.656 1.00 96.06 170 ALA A C 1
ATOM 1333 O O . ALA A 1 170 ? 5.510 6.850 16.428 1.00 96.06 170 ALA A O 1
ATOM 1334 N N . SER A 1 171 ? 6.350 7.172 14.369 1.00 97.44 171 SER A N 1
ATOM 1335 C CA . SER A 1 171 ? 5.738 5.998 13.756 1.00 97.44 171 SER A CA 1
ATOM 1336 C C . SER A 1 171 ? 6.653 4.780 13.852 1.00 97.44 171 SER A C 1
ATOM 1338 O O . SER A 1 171 ? 7.840 4.823 13.520 1.00 97.44 171 SER A O 1
ATOM 1340 N N . ARG A 1 172 ? 6.080 3.642 14.252 1.00 98.19 172 ARG A N 1
ATOM 1341 C CA . ARG A 1 172 ? 6.732 2.329 14.149 1.00 98.19 172 ARG A CA 1
ATOM 1342 C C . ARG A 1 172 ? 6.163 1.591 12.945 1.00 98.19 172 ARG A C 1
ATOM 1344 O O . ARG A 1 172 ? 4.951 1.427 12.852 1.00 98.19 172 ARG A O 1
ATOM 1351 N N . LEU A 1 173 ? 7.037 1.163 12.039 1.00 98.25 173 LEU A N 1
ATOM 1352 C CA . LEU A 1 173 ? 6.659 0.469 10.809 1.00 98.25 173 LEU A CA 1
ATOM 1353 C C . LEU A 1 173 ? 6.847 -1.036 10.984 1.00 98.25 173 LEU A C 1
ATOM 1355 O O . LEU A 1 173 ? 7.929 -1.474 11.374 1.00 98.25 173 LEU A O 1
ATOM 1359 N N . PHE A 1 174 ? 5.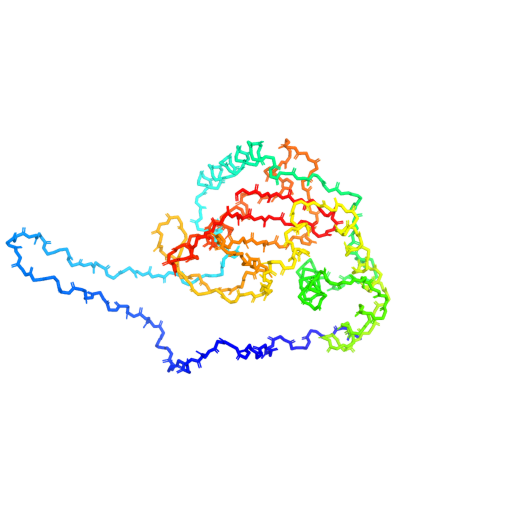816 -1.811 10.666 1.00 98.00 174 PHE A N 1
ATOM 1360 C CA . PHE A 1 174 ? 5.876 -3.265 10.588 1.00 98.00 174 PHE A CA 1
ATOM 1361 C C . PHE A 1 174 ? 5.487 -3.686 9.176 1.00 98.00 174 PHE A C 1
ATOM 1363 O O . PHE A 1 174 ? 4.327 -3.563 8.787 1.00 98.00 174 PHE A O 1
ATOM 1370 N N . PHE A 1 175 ? 6.465 -4.144 8.405 1.00 97.38 175 PHE A N 1
ATOM 1371 C CA . PHE A 1 175 ? 6.242 -4.644 7.054 1.00 97.38 175 PHE A CA 1
ATOM 1372 C C . PHE A 1 175 ? 5.884 -6.121 7.086 1.00 97.38 175 PHE A C 1
ATOM 1374 O O . PHE A 1 175 ? 6.371 -6.845 7.957 1.00 97.38 175 PHE A O 1
ATOM 1381 N N . GLU A 1 176 ? 5.064 -6.556 6.128 1.00 95.31 176 GLU A N 1
ATOM 1382 C CA . GLU A 1 176 ? 4.679 -7.964 5.971 1.00 95.31 176 GLU A CA 1
ATOM 1383 C C . GLU A 1 176 ? 4.138 -8.568 7.282 1.00 95.31 176 GLU A C 1
ATOM 1385 O O . GLU A 1 176 ? 4.407 -9.725 7.618 1.00 95.31 176 GLU A O 1
ATOM 1390 N N . TYR A 1 177 ? 3.400 -7.760 8.051 1.00 95.25 177 TYR A N 1
ATOM 1391 C CA . TYR A 1 177 ? 2.990 -8.089 9.411 1.00 95.25 177 TYR A CA 1
ATOM 1392 C C . TYR A 1 177 ? 2.042 -9.295 9.395 1.00 95.25 177 TYR A C 1
ATOM 1394 O O . TYR A 1 177 ? 0.981 -9.210 8.766 1.00 95.25 177 TYR A O 1
ATOM 1402 N N . PRO A 1 178 ? 2.381 -10.410 10.068 1.00 95.06 178 PRO A N 1
ATOM 1403 C CA . PRO A 1 178 ? 1.553 -11.606 10.049 1.00 95.06 178 PRO A CA 1
ATOM 1404 C C . PRO A 1 178 ? 0.204 -11.329 10.710 1.00 95.06 178 PRO A C 1
ATOM 1406 O O . PRO A 1 178 ? 0.129 -10.781 11.808 1.00 95.06 178 PRO A O 1
ATOM 1409 N N . LEU A 1 179 ? -0.866 -11.745 10.044 1.00 93.81 179 LEU A N 1
ATOM 1410 C CA . LEU A 1 179 ? -2.228 -11.626 10.533 1.00 93.81 179 LEU A CA 1
ATOM 1411 C C . LEU A 1 179 ? -2.859 -13.009 10.649 1.00 93.81 179 LEU A C 1
ATOM 1413 O O . LEU A 1 179 ? -2.976 -13.739 9.664 1.00 93.81 179 LEU A O 1
ATOM 1417 N N . LEU A 1 180 ? -3.307 -13.308 11.864 1.00 93.31 180 LEU A N 1
ATOM 1418 C CA . LEU A 1 180 ? -4.216 -14.396 12.186 1.00 93.31 180 LEU A CA 1
ATOM 1419 C C . LEU A 1 180 ? -5.372 -13.786 12.978 1.00 93.31 180 LEU A C 1
ATOM 1421 O O . LEU A 1 180 ? -5.171 -13.315 14.097 1.00 93.31 180 LEU A O 1
ATOM 1425 N N . GLY A 1 181 ? -6.568 -13.745 12.401 1.00 90.56 181 GLY A N 1
ATOM 1426 C CA . GLY A 1 181 ? -7.712 -13.112 13.055 1.00 90.56 181 GLY A CA 1
ATOM 1427 C C . GLY A 1 181 ? -9.044 -13.510 12.442 1.00 90.56 181 GLY A C 1
ATOM 1428 O O . GLY A 1 181 ? -9.086 -14.176 11.416 1.00 90.56 181 GLY A O 1
ATOM 1429 N N . ILE A 1 182 ? -10.139 -13.105 13.077 1.00 87.56 182 ILE A N 1
ATOM 1430 C CA . ILE A 1 182 ? -11.490 -13.322 12.549 1.00 87.56 182 ILE A CA 1
ATOM 1431 C C . ILE A 1 182 ? -11.944 -12.044 11.846 1.00 87.56 182 ILE A C 1
ATOM 1433 O O . ILE A 1 182 ? -11.744 -10.950 12.374 1.00 87.56 182 ILE A O 1
ATOM 1437 N N . GLY A 1 183 ? -12.558 -12.170 10.674 1.00 81.12 183 GLY A N 1
ATOM 1438 C CA . GLY A 1 183 ? -13.151 -11.037 9.968 1.00 81.12 183 GLY A CA 1
ATOM 1439 C C . GLY A 1 183 ? -14.115 -11.468 8.868 1.00 81.12 183 GLY A C 1
ATOM 1440 O O . GLY A 1 183 ? -14.602 -12.597 8.864 1.00 81.12 183 GLY A O 1
ATOM 1441 N N . GLY A 1 184 ? -14.375 -10.561 7.926 1.00 72.81 184 GLY A N 1
ATOM 1442 C CA . GLY A 1 184 ? -15.413 -10.727 6.906 1.00 72.81 184 GLY A CA 1
ATOM 1443 C C . GLY A 1 184 ? -16.724 -10.042 7.289 1.00 72.81 184 GLY A C 1
ATOM 1444 O O . GLY A 1 184 ? -16.863 -9.521 8.391 1.00 72.81 184 GLY A O 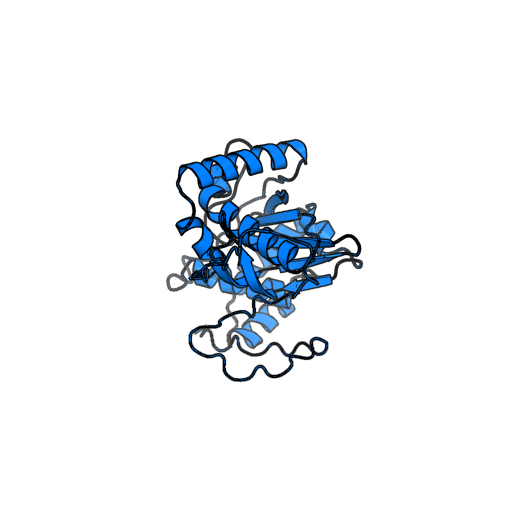1
ATOM 1445 N N . ALA A 1 185 ? -17.678 -10.022 6.356 1.00 70.06 185 ALA A N 1
ATOM 1446 C CA . ALA A 1 185 ? -18.955 -9.337 6.556 1.00 70.06 185 ALA A CA 1
ATOM 1447 C C . ALA A 1 185 ? -19.802 -9.966 7.683 1.00 70.06 185 ALA A C 1
ATOM 1449 O O . ALA A 1 185 ? -20.509 -9.242 8.379 1.00 70.06 185 ALA A O 1
ATOM 1450 N N . ASP A 1 186 ? -19.688 -11.286 7.879 1.00 76.25 186 ASP A N 1
ATOM 1451 C CA . ASP A 1 186 ? -20.522 -12.072 8.799 1.00 76.25 186 ASP A CA 1
ATOM 1452 C C . ASP A 1 186 ? -19.721 -12.762 9.929 1.00 76.25 186 ASP A C 1
ATOM 1454 O O . ASP A 1 186 ? -20.253 -13.612 10.649 1.00 76.25 186 ASP A O 1
ATOM 1458 N N . ASP A 1 187 ? -18.448 -12.392 10.121 1.00 72.69 187 ASP A N 1
ATOM 1459 C CA . ASP A 1 187 ? -17.535 -12.993 11.113 1.00 72.69 187 ASP A CA 1
ATOM 1460 C C . ASP A 1 187 ? -17.395 -14.519 11.007 1.00 72.69 187 ASP A C 1
ATOM 1462 O O . ASP A 1 187 ? -17.300 -15.240 12.006 1.00 72.69 187 ASP A O 1
ATOM 1466 N N . ASP A 1 188 ? -17.393 -15.017 9.776 1.00 80.94 188 ASP A N 1
ATOM 1467 C CA . ASP A 1 188 ? -17.299 -16.430 9.420 1.00 80.94 188 ASP A CA 1
ATOM 1468 C C . ASP A 1 188 ? -15.930 -16.812 8.828 1.00 80.94 188 ASP A C 1
ATOM 1470 O O . ASP A 1 188 ? -15.706 -17.973 8.471 1.00 80.94 188 ASP A O 1
ATOM 1474 N N . LEU A 1 189 ? -14.992 -15.862 8.733 1.00 85.25 189 LEU A N 1
ATOM 1475 C CA . LEU A 1 189 ? -13.689 -16.071 8.100 1.00 85.25 189 LEU A CA 1
ATOM 1476 C C . LEU A 1 189 ? -12.569 -16.074 9.137 1.00 85.25 189 LEU A C 1
ATOM 1478 O O . LEU A 1 189 ? -12.415 -15.125 9.908 1.00 85.25 189 LEU A O 1
ATOM 1482 N N . LEU A 1 190 ? -11.742 -17.120 9.097 1.00 91.50 190 LEU A N 1
ATOM 1483 C CA . LEU A 1 190 ? -10.421 -17.119 9.713 1.00 91.50 190 LEU A CA 1
ATOM 1484 C C . LEU A 1 190 ? -9.435 -16.550 8.688 1.00 91.50 190 LEU A C 1
ATOM 1486 O O . LEU A 1 190 ? -9.134 -17.168 7.672 1.00 91.50 190 LEU A O 1
ATOM 1490 N N . LEU A 1 191 ? -8.959 -15.343 8.936 1.00 92.31 191 LEU A N 1
ATOM 1491 C CA . LEU A 1 191 ? -8.032 -14.638 8.068 1.00 92.31 191 LEU A CA 1
ATOM 1492 C C . LEU A 1 191 ? -6.602 -15.059 8.404 1.00 92.31 191 LEU A C 1
ATOM 1494 O O . LEU A 1 191 ? -6.147 -14.819 9.523 1.00 92.31 191 LEU A O 1
ATOM 1498 N N . THR A 1 192 ? -5.901 -15.643 7.431 1.00 94.12 192 THR A N 1
ATOM 1499 C CA . THR A 1 192 ? -4.480 -16.010 7.525 1.00 94.12 192 THR A CA 1
ATOM 1500 C C . THR A 1 192 ? -3.690 -15.326 6.417 1.00 94.12 192 THR A C 1
ATOM 1502 O O . THR A 1 192 ? -3.924 -15.525 5.227 1.00 94.12 192 THR A O 1
ATOM 1505 N N . GLY A 1 193 ? -2.765 -14.438 6.775 1.00 94.00 193 GLY A N 1
ATOM 1506 C CA . GLY A 1 193 ? -2.019 -13.690 5.767 1.00 94.00 193 GLY A CA 1
ATOM 1507 C C . GLY A 1 193 ? -1.039 -12.686 6.341 1.00 94.00 193 GLY A C 1
ATOM 1508 O O . GLY A 1 193 ? -0.565 -12.833 7.465 1.00 94.00 193 GLY A O 1
ATOM 1509 N N . ARG A 1 194 ? -0.720 -11.666 5.543 1.00 94.88 194 ARG A N 1
ATOM 1510 C CA . ARG A 1 194 ? 0.193 -10.586 5.918 1.00 94.88 194 ARG A CA 1
ATOM 1511 C C . ARG A 1 194 ? -0.400 -9.246 5.515 1.00 94.88 194 ARG A C 1
ATOM 1513 O O . ARG A 1 194 ? -1.003 -9.142 4.452 1.00 94.88 194 ARG A O 1
ATOM 1520 N N . VAL A 1 195 ? -0.235 -8.248 6.371 1.00 96.31 195 VAL A N 1
ATOM 1521 C CA . VAL A 1 195 ? -0.501 -6.845 6.054 1.00 96.31 195 VAL A CA 1
ATOM 1522 C C . VAL A 1 195 ? 0.784 -6.252 5.488 1.00 96.31 195 VAL A C 1
ATOM 1524 O O . VAL A 1 195 ? 1.804 -6.286 6.176 1.00 96.31 195 VAL A O 1
ATOM 1527 N N . ASP A 1 196 ? 0.742 -5.695 4.277 1.00 97.50 196 ASP A N 1
ATOM 1528 C CA . ASP A 1 196 ? 1.937 -5.172 3.599 1.00 97.50 196 ASP A CA 1
ATOM 1529 C C . ASP A 1 196 ? 2.706 -4.174 4.477 1.00 97.50 196 ASP A C 1
ATOM 1531 O O . ASP A 1 196 ? 3.923 -4.284 4.643 1.00 97.50 196 ASP A O 1
ATOM 1535 N N . LEU A 1 197 ? 1.988 -3.224 5.089 1.00 98.38 197 LEU A N 1
ATOM 1536 C CA . LEU A 1 197 ? 2.539 -2.300 6.070 1.00 98.38 197 LEU A CA 1
ATOM 1537 C C . LEU A 1 197 ? 1.511 -1.943 7.151 1.00 98.38 197 LEU A C 1
ATOM 1539 O O . LEU A 1 197 ? 0.437 -1.401 6.885 1.00 98.38 197 LEU A O 1
ATOM 1543 N N . LEU A 1 198 ? 1.891 -2.170 8.403 1.00 98.25 198 LEU A N 1
ATOM 1544 C CA . LEU A 1 198 ? 1.202 -1.671 9.582 1.00 98.25 198 LEU A CA 1
ATOM 1545 C C . LEU A 1 198 ? 2.025 -0.537 10.203 1.00 98.25 198 LEU A C 1
ATOM 1547 O O . LEU A 1 198 ? 3.180 -0.724 10.587 1.00 98.25 198 LEU A O 1
ATOM 1551 N N . VAL A 1 199 ? 1.426 0.645 10.325 1.00 98.38 199 VAL A N 1
ATOM 1552 C CA . VAL A 1 199 ? 2.038 1.803 10.986 1.00 98.38 199 VAL A CA 1
ATOM 1553 C C . VAL A 1 199 ? 1.408 1.959 12.363 1.00 98.38 199 VAL A C 1
ATOM 1555 O O . VAL A 1 199 ? 0.224 2.275 12.480 1.00 98.38 199 VAL A O 1
ATOM 1558 N N . ALA A 1 200 ? 2.187 1.740 13.417 1.00 98.00 200 ALA A N 1
ATOM 1559 C CA . ALA A 1 200 ? 1.730 1.933 14.786 1.00 98.00 200 ALA A CA 1
ATOM 1560 C C . ALA A 1 200 ? 2.101 3.325 15.300 1.00 98.00 200 ALA A C 1
ATOM 1562 O O . ALA A 1 200 ? 3.258 3.750 15.220 1.00 98.00 200 ALA A O 1
ATOM 1563 N N . ARG A 1 201 ? 1.109 4.001 15.885 1.00 96.75 201 ARG A N 1
ATOM 1564 C CA . ARG A 1 201 ? 1.247 5.262 16.618 1.00 96.75 201 ARG A CA 1
ATOM 1565 C C . ARG A 1 201 ? 0.664 5.116 18.022 1.00 96.75 201 ARG A C 1
ATOM 1567 O O . ARG A 1 201 ? 0.035 4.110 18.346 1.00 96.75 201 ARG A O 1
ATOM 1574 N N . LYS A 1 202 ? 0.848 6.135 18.863 1.00 95.69 202 LYS A N 1
ATOM 1575 C CA . LYS A 1 202 ? 0.296 6.156 20.227 1.00 95.69 202 LYS A CA 1
ATOM 1576 C C . LYS A 1 202 ? -1.233 6.039 20.226 1.00 95.69 202 LYS A C 1
ATOM 1578 O O . LYS A 1 202 ? -1.810 5.452 21.134 1.00 95.69 202 LYS A O 1
ATOM 1583 N N . GLU A 1 203 ? -1.882 6.613 19.221 1.00 95.38 203 GLU A N 1
ATOM 1584 C CA . GLU A 1 203 ? -3.335 6.712 19.118 1.00 95.38 203 GLU A CA 1
ATOM 1585 C C . GLU A 1 203 ? -3.985 5.439 18.561 1.00 95.38 203 GLU A C 1
ATOM 1587 O O . GLU A 1 203 ? -5.183 5.241 18.770 1.00 95.38 203 GLU A O 1
ATOM 1592 N N . GLY A 1 204 ? -3.226 4.596 17.852 1.00 97.50 204 GLY A N 1
ATOM 1593 C CA . GLY A 1 204 ? -3.728 3.397 17.187 1.00 97.50 204 GLY A CA 1
ATOM 1594 C C . GLY A 1 204 ? -2.882 2.960 15.988 1.00 97.50 204 GLY A C 1
ATOM 1595 O O . GLY A 1 204 ? -1.732 3.371 15.821 1.00 97.50 204 GLY A O 1
ATOM 1596 N N . LEU A 1 205 ? -3.471 2.106 15.157 1.00 98.25 205 LEU A N 1
ATOM 1597 C CA . LEU A 1 205 ? -2.849 1.480 13.995 1.00 98.25 205 LEU A CA 1
ATOM 1598 C C . LEU A 1 205 ? -3.366 2.082 12.692 1.00 98.25 205 LEU A C 1
ATOM 1600 O O . LEU A 1 205 ? -4.543 2.417 12.571 1.00 98.25 205 LEU A O 1
ATOM 1604 N N . ILE A 1 206 ? -2.499 2.162 11.694 1.00 98.31 206 ILE A N 1
ATOM 1605 C CA . ILE A 1 206 ? -2.854 2.502 10.320 1.00 98.31 206 ILE A CA 1
ATOM 1606 C C . ILE A 1 206 ? -2.433 1.329 9.443 1.00 98.31 206 ILE A C 1
ATOM 1608 O O . ILE A 1 206 ? -1.287 0.886 9.499 1.00 98.31 206 ILE A O 1
ATOM 1612 N N . VAL A 1 207 ? -3.370 0.825 8.650 1.00 98.12 207 VAL A N 1
ATOM 1613 C CA . VAL A 1 207 ? -3.150 -0.284 7.721 1.00 98.12 207 VAL A CA 1
ATOM 1614 C C . VAL A 1 207 ? -2.886 0.295 6.340 1.00 98.12 207 VAL A C 1
ATOM 1616 O O . VAL A 1 207 ? -3.670 1.113 5.851 1.00 98.12 207 VAL A O 1
ATOM 1619 N N . VAL A 1 208 ? -1.798 -0.125 5.707 1.00 98.19 208 VAL A N 1
ATOM 1620 C CA . VAL A 1 208 ? -1.424 0.279 4.354 1.00 98.19 208 VAL A CA 1
ATOM 1621 C C . VAL A 1 208 ? -1.217 -0.973 3.514 1.00 98.19 208 VAL A C 1
ATOM 1623 O O . VAL A 1 208 ? -0.504 -1.890 3.913 1.00 98.19 208 VAL A O 1
ATOM 1626 N N . ASP A 1 209 ? -1.846 -0.992 2.348 1.00 97.38 209 ASP A N 1
ATOM 1627 C CA . ASP A 1 209 ? -1.678 -2.027 1.338 1.00 97.38 209 ASP A CA 1
ATOM 1628 C C . ASP A 1 209 ? -1.085 -1.393 0.061 1.00 97.38 209 ASP A C 1
ATOM 1630 O O . ASP A 1 209 ? -1.560 -0.363 -0.439 1.00 97.38 209 ASP A O 1
ATOM 1634 N N . PHE A 1 210 ? 0.015 -1.968 -0.425 1.00 96.56 210 PHE A N 1
ATOM 1635 C CA . PHE A 1 210 ? 0.790 -1.466 -1.551 1.00 96.56 210 PHE A CA 1
ATOM 1636 C C . PHE A 1 210 ? 0.303 -2.085 -2.860 1.00 96.56 210 PHE A C 1
ATOM 1638 O O . PHE A 1 210 ? 0.359 -3.299 -3.070 1.00 96.56 210 PHE A O 1
ATOM 1645 N N . LYS A 1 211 ? -0.057 -1.240 -3.829 1.00 94.56 211 LYS A N 1
ATOM 1646 C CA . LYS A 1 211 ? -0.490 -1.678 -5.160 1.00 94.56 211 LYS A CA 1
ATOM 1647 C C . LYS A 1 211 ? 0.565 -1.377 -6.221 1.00 94.56 211 LYS A C 1
ATOM 1649 O O . LYS A 1 211 ? 0.806 -0.225 -6.572 1.00 94.56 211 LYS A O 1
ATOM 1654 N N . ALA A 1 212 ? 1.160 -2.438 -6.768 1.00 89.81 212 ALA A N 1
ATOM 1655 C CA . ALA A 1 212 ? 2.131 -2.382 -7.870 1.00 89.81 212 ALA A CA 1
ATOM 1656 C C . ALA A 1 212 ? 1.543 -2.704 -9.256 1.00 89.81 212 ALA A C 1
ATOM 1658 O O . ALA A 1 212 ? 2.274 -2.763 -10.245 1.00 89.81 212 ALA A O 1
ATOM 1659 N N . GLY A 1 213 ? 0.225 -2.914 -9.329 1.00 81.50 213 GLY A N 1
ATOM 1660 C CA . GLY A 1 213 ? -0.481 -3.286 -10.556 1.00 81.50 213 GLY A CA 1
ATOM 1661 C C . GLY A 1 213 ? -0.547 -2.180 -11.617 1.00 81.50 213 GLY A C 1
ATOM 1662 O O . GLY A 1 213 ? 0.040 -1.111 -11.492 1.00 81.50 213 GLY A O 1
ATOM 1663 N N . GLU A 1 214 ? -1.279 -2.448 -12.697 1.00 75.88 214 GLU A N 1
ATOM 1664 C CA . GLU A 1 214 ? -1.335 -1.582 -13.887 1.00 75.88 214 GLU A CA 1
ATOM 1665 C C . GLU A 1 214 ? -2.246 -0.361 -13.766 1.00 75.88 214 GLU A C 1
ATOM 1667 O O . GLU A 1 214 ? -2.146 0.559 -14.574 1.00 75.88 214 GLU A O 1
ATOM 1672 N N . LYS A 1 215 ? -3.137 -0.340 -12.774 1.00 86.62 215 LYS A N 1
ATOM 1673 C CA . LYS A 1 215 ? -4.129 0.723 -12.599 1.00 86.62 215 LYS A CA 1
ATOM 1674 C C . LYS A 1 215 ? -3.841 1.523 -11.340 1.00 86.62 215 LYS A C 1
ATOM 1676 O O . LYS A 1 215 ? -3.503 0.956 -10.304 1.00 86.62 215 LYS A O 1
ATOM 1681 N N . SER A 1 216 ? -3.984 2.838 -11.455 1.00 90.75 216 SER A N 1
ATOM 1682 C CA . SER A 1 216 ? -3.994 3.779 -10.338 1.00 90.75 216 SER A CA 1
ATOM 1683 C C . SER A 1 216 ? -5.121 4.788 -10.552 1.00 90.75 216 SER A C 1
ATOM 1685 O O . SER A 1 216 ? -5.368 5.159 -11.701 1.00 90.75 216 SER A O 1
ATOM 1687 N N . PRO A 1 217 ? -5.781 5.258 -9.484 1.00 92.50 217 PRO A N 1
ATOM 1688 C CA . PRO A 1 217 ? -6.753 6.337 -9.586 1.00 92.50 217 PRO A CA 1
ATOM 1689 C C . PRO A 1 217 ? -6.063 7.653 -9.961 1.00 92.50 217 PRO A C 1
ATOM 1691 O O . PRO A 1 217 ? -4.983 7.976 -9.455 1.00 92.50 217 PRO A O 1
ATOM 1694 N N . THR A 1 218 ? -6.706 8.432 -10.825 1.00 91.62 218 THR A N 1
ATOM 1695 C CA . THR A 1 218 ? -6.206 9.735 -11.298 1.00 91.62 218 THR A CA 1
ATOM 1696 C C . THR A 1 218 ? -7.052 10.912 -10.816 1.00 91.62 218 THR A C 1
ATOM 1698 O O . THR A 1 218 ? -6.596 12.055 -10.840 1.00 91.62 218 THR A O 1
ATOM 1701 N N . SER A 1 219 ? -8.259 10.643 -10.326 1.00 91.31 219 SER A N 1
ATOM 1702 C CA . SER A 1 219 ? -9.257 11.621 -9.911 1.00 91.31 219 SER A CA 1
ATOM 1703 C C . SER A 1 219 ? -10.192 11.040 -8.838 1.00 91.31 219 SER A C 1
ATOM 1705 O O . SER A 1 219 ? -10.083 9.882 -8.445 1.00 91.31 219 SER A O 1
ATOM 1707 N N . LEU A 1 220 ? -11.128 11.853 -8.343 1.00 88.25 220 LEU A N 1
ATOM 1708 C CA . LEU A 1 220 ? -12.193 11.352 -7.469 1.00 88.25 220 LEU A CA 1
ATOM 1709 C C . LEU A 1 220 ? -13.237 10.525 -8.242 1.00 88.25 220 LEU A C 1
ATOM 1711 O O . LEU A 1 220 ? -13.818 9.593 -7.685 1.00 88.25 220 LEU A O 1
ATOM 1715 N N . ASP A 1 221 ? -13.448 10.843 -9.521 1.00 89.06 221 ASP A N 1
ATOM 1716 C CA . ASP A 1 221 ? -14.494 10.240 -10.355 1.00 89.06 221 ASP A CA 1
ATOM 1717 C C . ASP A 1 221 ? -14.160 8.797 -10.750 1.00 89.06 221 ASP A C 1
ATOM 1719 O O . ASP A 1 221 ? -15.052 7.957 -10.867 1.00 89.06 221 ASP A O 1
ATOM 1723 N N . ASP A 1 222 ? -12.871 8.479 -10.893 1.00 92.50 222 ASP A N 1
ATOM 1724 C CA . ASP A 1 222 ? -12.387 7.132 -11.189 1.00 92.50 222 ASP A CA 1
ATOM 1725 C C . ASP A 1 222 ? -11.975 6.348 -9.937 1.00 92.50 222 ASP A C 1
ATOM 1727 O O . ASP A 1 222 ? -11.472 5.242 -10.087 1.00 92.50 222 ASP A O 1
ATOM 1731 N N . LEU A 1 223 ? -12.208 6.834 -8.709 1.00 90.25 223 LEU A N 1
ATOM 1732 C CA . LEU A 1 223 ? -11.759 6.145 -7.486 1.00 90.25 223 LEU A CA 1
ATOM 1733 C C . LEU A 1 223 ? -12.169 4.673 -7.445 1.00 90.25 223 LEU A C 1
ATOM 1735 O O . LEU A 1 223 ? -11.350 3.810 -7.143 1.00 90.25 223 LEU A O 1
ATOM 1739 N N . VAL A 1 224 ? -13.427 4.369 -7.757 1.00 92.12 224 VAL A N 1
ATOM 1740 C CA . VAL A 1 224 ? -13.935 2.999 -7.646 1.00 92.12 224 VAL A CA 1
ATOM 1741 C C . VAL A 1 224 ? -13.234 2.059 -8.631 1.00 92.12 224 VAL A C 1
ATOM 1743 O O . VAL A 1 224 ? -12.831 0.964 -8.240 1.00 92.12 224 VAL A O 1
ATOM 1746 N N . GLU A 1 225 ? -13.057 2.486 -9.882 1.00 92.50 225 GLU A N 1
ATOM 1747 C CA . GLU A 1 225 ? -12.438 1.675 -10.939 1.00 92.50 225 GLU A CA 1
ATOM 1748 C C . GLU A 1 225 ? -10.905 1.724 -10.874 1.00 92.50 225 GLU A C 1
ATOM 1750 O O . GLU A 1 225 ? -10.235 0.691 -10.811 1.00 92.50 225 GLU A O 1
ATOM 1755 N N . GLY A 1 226 ? -10.344 2.932 -10.835 1.00 88.81 226 GLY A N 1
ATOM 1756 C CA . GLY A 1 226 ? -8.916 3.230 -10.805 1.00 88.81 226 GLY A CA 1
ATOM 1757 C C . GLY A 1 226 ? -8.224 2.737 -9.539 1.00 88.81 226 GLY A C 1
ATOM 1758 O O . GLY A 1 226 ? -7.122 2.201 -9.634 1.00 88.81 226 GLY A O 1
ATOM 1759 N N . ALA A 1 227 ? -8.882 2.825 -8.375 1.00 91.31 227 ALA A N 1
ATOM 1760 C CA . ALA A 1 227 ? -8.389 2.213 -7.140 1.00 91.31 227 ALA A CA 1
ATOM 1761 C C . ALA A 1 227 ? -8.933 0.797 -6.903 1.00 91.31 227 ALA A C 1
ATOM 1763 O O . ALA A 1 227 ? -8.578 0.174 -5.907 1.00 91.31 227 ALA A O 1
ATOM 1764 N N . SER A 1 228 ? -9.787 0.282 -7.797 1.00 94.19 228 SER A N 1
ATOM 1765 C CA . SER A 1 228 ? -10.387 -1.056 -7.698 1.00 94.19 228 SER A CA 1
ATOM 1766 C C . SER A 1 228 ? -11.016 -1.328 -6.323 1.00 94.19 228 SER A C 1
ATOM 1768 O O . SER A 1 228 ? -10.797 -2.378 -5.714 1.00 94.19 228 SER A O 1
ATOM 1770 N N . LEU A 1 229 ? -11.820 -0.385 -5.817 1.00 94.31 229 LEU A N 1
ATOM 1771 C CA . LEU A 1 229 ? -12.372 -0.434 -4.454 1.00 94.31 229 LEU A CA 1
ATOM 1772 C C . LEU A 1 229 ? -13.268 -1.654 -4.207 1.00 94.31 229 LEU A C 1
ATOM 1774 O O . LEU A 1 229 ? -13.323 -2.157 -3.091 1.00 94.31 229 LEU A O 1
ATOM 1778 N N . ARG A 1 230 ? -13.908 -2.194 -5.249 1.00 94.25 230 ARG A N 1
ATOM 1779 C CA . ARG A 1 230 ? -14.685 -3.444 -5.152 1.00 94.25 230 ARG A CA 1
ATOM 1780 C C . ARG A 1 230 ? -13.823 -4.679 -4.893 1.00 94.25 230 ARG A C 1
ATOM 1782 O O . ARG A 1 230 ? -14.337 -5.696 -4.437 1.00 94.25 230 ARG A O 1
ATOM 1789 N N . THR A 1 231 ? -12.535 -4.598 -5.206 1.00 93.06 231 THR A N 1
ATOM 1790 C CA . THR A 1 231 ? -11.563 -5.669 -4.984 1.00 93.06 231 THR A CA 1
ATOM 1791 C C . THR A 1 231 ? -10.825 -5.448 -3.672 1.00 93.06 231 THR A C 1
ATOM 1793 O O . THR A 1 231 ? -10.765 -6.349 -2.843 1.00 93.06 231 THR A O 1
ATOM 1796 N N . TYR A 1 232 ? -10.287 -4.247 -3.456 1.00 94.56 232 TYR A N 1
ATOM 1797 C CA . TYR A 1 232 ? -9.391 -3.994 -2.325 1.00 94.56 232 TYR A CA 1
ATOM 1798 C C . TYR A 1 232 ? -10.081 -3.422 -1.085 1.00 94.56 232 TYR A C 1
ATOM 1800 O O . TYR A 1 232 ? -9.550 -3.551 0.014 1.00 94.56 232 TYR A O 1
ATOM 1808 N N . GLY A 1 233 ? -11.277 -2.847 -1.230 1.00 94.31 233 GLY A N 1
ATOM 1809 C CA . GLY A 1 233 ? -12.102 -2.423 -0.098 1.00 94.31 233 GLY A CA 1
ATOM 1810 C C . GLY A 1 233 ? -12.371 -3.575 0.875 1.00 94.31 233 GLY A C 1
ATOM 1811 O O . GLY A 1 233 ? -12.003 -3.444 2.040 1.00 94.31 233 GLY A O 1
ATOM 1812 N N . PRO A 1 234 ? -12.911 -4.727 0.419 1.00 93.81 234 PRO A N 1
ATOM 1813 C CA . PRO A 1 234 ? -13.151 -5.884 1.287 1.00 93.81 234 PRO A CA 1
ATOM 1814 C C . PRO A 1 234 ? -11.895 -6.417 1.985 1.00 93.81 234 PRO A C 1
ATOM 1816 O O . PRO A 1 234 ? -11.963 -6.865 3.127 1.00 93.81 234 PRO A O 1
ATOM 1819 N N . GLN A 1 235 ? -10.740 -6.367 1.312 1.00 94.00 235 GLN A N 1
ATOM 1820 C CA . GLN A 1 235 ? -9.456 -6.782 1.883 1.00 94.00 235 GLN A CA 1
ATOM 1821 C C . GLN A 1 235 ? -9.057 -5.873 3.057 1.00 94.00 235 GLN A C 1
ATOM 1823 O O . GLN A 1 235 ? -8.766 -6.364 4.147 1.00 94.00 235 GLN A O 1
ATOM 1828 N N . LEU A 1 236 ? -9.076 -4.550 2.858 1.00 95.00 236 LEU A N 1
ATOM 1829 C CA . LEU A 1 236 ? -8.728 -3.579 3.901 1.00 95.00 236 LEU A CA 1
ATOM 1830 C C . LEU A 1 236 ? -9.740 -3.559 5.051 1.00 95.00 236 LEU A C 1
ATOM 1832 O O . LEU A 1 236 ? -9.342 -3.424 6.207 1.00 95.00 236 LEU A O 1
ATOM 1836 N N . ASP A 1 237 ? -11.026 -3.741 4.749 1.00 93.25 237 ASP A N 1
ATOM 1837 C CA . ASP A 1 237 ? -12.073 -3.885 5.763 1.00 93.25 237 ASP A CA 1
ATOM 1838 C C . ASP A 1 237 ? -11.858 -5.146 6.614 1.00 93.25 237 ASP A C 1
ATOM 1840 O O . ASP A 1 237 ? -11.939 -5.100 7.839 1.00 93.25 237 ASP A O 1
ATOM 1844 N N . SER A 1 238 ? -11.437 -6.248 5.984 1.00 92.69 238 SER A N 1
ATOM 1845 C CA . SER A 1 238 ? -11.073 -7.485 6.684 1.00 92.69 238 SER A CA 1
ATOM 1846 C C . SER A 1 238 ? -9.852 -7.299 7.594 1.00 92.69 238 SER A C 1
ATOM 1848 O O . SER A 1 238 ? -9.869 -7.763 8.733 1.00 92.69 238 SER A O 1
ATOM 1850 N N . TYR A 1 239 ? -8.817 -6.576 7.144 1.00 94.88 239 TYR A N 1
ATOM 1851 C CA . TYR A 1 239 ? -7.676 -6.219 7.999 1.00 94.88 239 TYR A CA 1
ATOM 1852 C C . TYR A 1 239 ? -8.105 -5.382 9.206 1.00 94.88 239 TYR A C 1
ATOM 1854 O O . TYR A 1 239 ? -7.731 -5.695 10.338 1.00 94.88 239 TYR A O 1
ATOM 1862 N N . ARG A 1 240 ? -8.907 -4.336 8.973 1.00 94.88 240 ARG A N 1
ATOM 1863 C CA . ARG A 1 240 ? -9.443 -3.477 10.033 1.00 94.88 240 ARG A CA 1
ATOM 1864 C C . ARG A 1 240 ? -10.238 -4.297 11.046 1.00 94.88 240 ARG A C 1
ATOM 1866 O O . ARG A 1 240 ? -9.916 -4.263 12.230 1.00 94.88 240 ARG A O 1
ATOM 1873 N N . GLY A 1 241 ? -11.213 -5.070 10.574 1.00 92.62 241 GLY A N 1
ATOM 1874 C CA . GLY A 1 241 ? -12.090 -5.872 11.420 1.00 92.62 241 GLY A CA 1
ATOM 1875 C C . GLY A 1 241 ? -11.343 -6.919 12.247 1.00 92.62 241 GLY A C 1
ATOM 1876 O O . GLY A 1 241 ? -11.688 -7.116 13.414 1.00 92.62 241 GLY A O 1
ATOM 1877 N N . ALA A 1 242 ? -10.307 -7.547 11.684 1.00 93.38 242 ALA A N 1
ATOM 1878 C CA . ALA A 1 242 ? -9.467 -8.500 12.405 1.00 93.38 242 ALA A CA 1
ATOM 1879 C C . ALA A 1 242 ? -8.665 -7.828 13.525 1.00 93.38 242 ALA A C 1
ATOM 1881 O O . ALA A 1 242 ? -8.684 -8.290 14.665 1.00 93.38 242 ALA A O 1
ATOM 1882 N N . LEU A 1 243 ? -7.993 -6.714 13.223 1.00 94.69 243 LEU A N 1
ATOM 1883 C CA . LEU A 1 243 ? -7.198 -5.973 14.204 1.00 94.69 243 LEU A CA 1
ATOM 1884 C C . LEU A 1 243 ? -8.073 -5.384 15.320 1.00 94.69 243 LEU A C 1
ATOM 1886 O O . LEU A 1 243 ? -7.690 -5.435 16.488 1.00 94.69 243 LEU A O 1
ATOM 1890 N N . GLU A 1 244 ? -9.259 -4.872 14.986 1.00 94.94 244 GLU A N 1
ATOM 1891 C CA . GLU A 1 244 ? -10.209 -4.341 15.971 1.00 94.94 244 GLU A CA 1
ATOM 1892 C C . GLU A 1 244 ? -10.737 -5.428 16.914 1.00 94.94 244 GLU A C 1
ATOM 1894 O O . GLU A 1 244 ? -10.823 -5.205 18.122 1.00 94.94 244 GLU A O 1
ATOM 1899 N N . ARG A 1 245 ? -10.993 -6.642 16.409 1.00 91.38 245 ARG A N 1
ATOM 1900 C CA . ARG A 1 245 ? -11.376 -7.801 17.240 1.00 91.38 245 ARG A CA 1
ATOM 1901 C C . ARG A 1 245 ? -10.250 -8.290 18.147 1.00 91.38 245 ARG A C 1
ATOM 1903 O O . ARG A 1 245 ? -10.524 -8.798 19.229 1.00 91.38 245 ARG A O 1
ATOM 1910 N N . LEU A 1 246 ? -8.998 -8.086 17.744 1.00 91.94 246 LEU A N 1
ATOM 1911 C CA . LEU A 1 246 ? -7.825 -8.312 18.592 1.00 91.94 246 LEU A CA 1
ATOM 1912 C C . LEU A 1 246 ? -7.608 -7.188 19.628 1.00 91.94 246 LEU A C 1
ATOM 1914 O O . LEU A 1 246 ? -6.633 -7.219 20.375 1.00 91.94 246 LEU A O 1
ATOM 1918 N N . GLY A 1 247 ? -8.513 -6.204 19.706 1.00 94.25 247 GLY A N 1
ATOM 1919 C CA . GLY A 1 247 ? -8.478 -5.122 20.691 1.00 94.25 247 GLY A CA 1
ATOM 1920 C C . GLY A 1 247 ? -7.646 -3.911 20.268 1.00 94.25 247 GLY A C 1
ATOM 1921 O O . GLY A 1 247 ? -7.419 -3.010 21.077 1.00 94.25 247 GLY A O 1
ATOM 1922 N N . HIS A 1 248 ? -7.189 -3.854 19.016 1.00 95.88 248 HIS A N 1
ATOM 1923 C CA . HIS A 1 248 ? -6.489 -2.684 18.500 1.00 95.88 248 HIS A CA 1
ATOM 1924 C C . HIS A 1 248 ? -7.465 -1.613 18.007 1.00 95.88 248 HIS A C 1
ATOM 1926 O O . HIS A 1 248 ? -8.554 -1.897 17.525 1.00 95.88 248 HIS A O 1
ATOM 1932 N N . ARG A 1 249 ? -7.052 -0.346 18.059 1.00 97.50 249 ARG A N 1
ATOM 1933 C CA . ARG A 1 249 ? -7.786 0.749 17.416 1.00 97.50 249 ARG A CA 1
ATOM 1934 C C . ARG A 1 249 ? -7.196 1.015 16.037 1.00 97.50 249 ARG A C 1
ATOM 1936 O O . ARG A 1 249 ? -6.060 1.476 15.962 1.00 97.50 249 ARG A O 1
ATOM 1943 N N . VAL A 1 250 ? -7.953 0.787 14.965 1.00 97.00 250 VAL A N 1
ATOM 1944 C CA . VAL A 1 250 ? -7.511 1.100 13.597 1.00 97.00 250 VAL A CA 1
ATOM 1945 C C . VAL A 1 250 ? -7.989 2.499 13.209 1.00 97.00 250 VAL A C 1
ATOM 1947 O O . VAL A 1 250 ? -9.177 2.766 13.040 1.00 97.00 250 VAL A O 1
ATOM 1950 N N . LEU A 1 251 ? -7.042 3.423 13.089 1.00 96.06 251 LEU A N 1
ATOM 1951 C CA . LEU A 1 251 ? -7.287 4.828 12.776 1.00 96.06 251 LEU A CA 1
ATOM 1952 C C . LEU A 1 251 ? -7.647 5.032 11.306 1.00 96.06 251 LEU A C 1
ATOM 1954 O O . LEU A 1 251 ? -8.523 5.833 10.998 1.00 96.06 251 LEU A O 1
ATOM 1958 N N . GLN A 1 252 ? -6.957 4.318 10.416 1.00 96.06 252 GLN A N 1
ATOM 1959 C CA . GLN A 1 252 ? -7.036 4.520 8.974 1.00 96.06 252 GLN A CA 1
ATOM 1960 C C . GLN A 1 252 ? -6.638 3.240 8.233 1.00 96.06 252 GLN A C 1
ATOM 1962 O O . GLN A 1 252 ? -5.760 2.493 8.668 1.00 96.06 252 GLN A O 1
ATOM 1967 N N . THR A 1 253 ? -7.258 3.024 7.082 1.00 97.06 253 THR A N 1
ATOM 1968 C CA . THR A 1 253 ? -6.905 2.017 6.077 1.00 97.06 253 THR A CA 1
ATOM 1969 C C . THR A 1 253 ? -6.545 2.730 4.784 1.00 97.06 253 THR A C 1
ATOM 1971 O O . THR A 1 253 ? -7.202 3.707 4.430 1.00 97.06 253 THR A O 1
ATOM 1974 N N . SER A 1 254 ? -5.496 2.285 4.094 1.00 97.19 254 SER A N 1
ATOM 1975 C CA . SER A 1 254 ? -4.973 3.009 2.934 1.00 97.19 254 SER A CA 1
ATOM 1976 C C . SER A 1 254 ? -4.490 2.080 1.827 1.00 97.19 254 SER A C 1
ATOM 1978 O O . SER A 1 254 ? -3.846 1.070 2.096 1.00 97.19 254 SER A O 1
ATOM 1980 N N . LEU A 1 255 ? -4.744 2.472 0.583 1.00 97.00 255 LEU A N 1
ATOM 1981 C CA . LEU A 1 255 ? -4.106 1.926 -0.612 1.00 97.00 255 LEU A CA 1
ATOM 1982 C C . LEU A 1 255 ? -3.006 2.883 -1.059 1.00 97.00 255 LEU A C 1
ATOM 1984 O O . LEU A 1 255 ? -3.272 4.078 -1.211 1.00 97.00 255 LEU A O 1
ATOM 1988 N N . TRP A 1 256 ? -1.803 2.370 -1.318 1.00 96.56 256 TRP A N 1
ATOM 1989 C CA . TRP A 1 256 ? -0.694 3.162 -1.849 1.00 96.56 256 TRP A CA 1
ATOM 1990 C C . TRP A 1 256 ? -0.184 2.576 -3.169 1.00 96.56 256 TRP A C 1
ATOM 1992 O O . TRP A 1 256 ? 0.398 1.493 -3.218 1.00 96.56 256 TRP A O 1
ATOM 2002 N N . PHE A 1 257 ? -0.420 3.297 -4.263 1.00 95.31 257 PHE A N 1
ATOM 2003 C CA . PHE A 1 257 ? -0.098 2.876 -5.622 1.00 95.31 257 PHE A CA 1
ATOM 2004 C C . PHE A 1 257 ? 1.353 3.216 -5.945 1.00 95.31 257 PHE A C 1
ATOM 2006 O O . PHE A 1 257 ? 1.690 4.362 -6.226 1.00 95.31 257 PHE A O 1
ATOM 2013 N N . VAL A 1 258 ? 2.228 2.219 -5.908 1.00 93.69 258 VAL A N 1
ATOM 2014 C CA . VAL A 1 258 ? 3.686 2.414 -5.824 1.00 93.69 258 VAL A CA 1
ATOM 2015 C C . VAL A 1 258 ? 4.274 3.053 -7.086 1.00 93.69 258 VAL A C 1
ATOM 2017 O O . VAL A 1 258 ? 5.220 3.829 -7.010 1.00 93.69 258 VAL A O 1
ATOM 2020 N N . ARG A 1 259 ? 3.683 2.771 -8.255 1.00 93.19 259 ARG A N 1
ATOM 2021 C CA . ARG A 1 259 ? 4.167 3.267 -9.554 1.00 93.19 259 ARG A CA 1
ATOM 2022 C C . ARG A 1 259 ? 3.863 4.739 -9.790 1.00 93.19 259 ARG A C 1
ATOM 2024 O O . ARG A 1 259 ? 4.562 5.390 -10.556 1.00 93.19 259 ARG A O 1
ATOM 2031 N N . THR A 1 260 ? 2.808 5.250 -9.163 1.00 92.81 260 THR A N 1
ATOM 2032 C CA . THR A 1 260 ? 2.343 6.631 -9.343 1.00 92.81 260 THR A CA 1
ATOM 2033 C C . THR A 1 260 ? 2.515 7.459 -8.072 1.00 92.81 260 THR A C 1
ATOM 2035 O O . THR A 1 260 ? 2.513 8.685 -8.124 1.00 92.81 260 THR A O 1
ATOM 2038 N N . GLY A 1 261 ? 2.649 6.820 -6.912 1.00 91.88 261 GLY A N 1
ATOM 2039 C CA . GLY A 1 261 ? 2.565 7.461 -5.605 1.00 91.88 261 GLY A CA 1
ATOM 2040 C C . GLY A 1 261 ? 1.150 7.915 -5.230 1.00 91.88 261 GLY A C 1
ATOM 2041 O O . GLY A 1 261 ? 1.016 8.620 -4.233 1.00 91.88 261 GLY A O 1
ATOM 2042 N N . ALA A 1 262 ? 0.112 7.550 -5.999 1.00 93.81 262 ALA A N 1
ATOM 2043 C CA . ALA A 1 262 ? -1.270 7.851 -5.631 1.00 93.81 262 ALA A CA 1
ATOM 2044 C C . ALA A 1 262 ? -1.629 7.141 -4.321 1.00 93.81 262 ALA A C 1
ATOM 2046 O O . ALA A 1 262 ? -1.171 6.024 -4.073 1.00 93.81 262 ALA A O 1
ATOM 2047 N N . GLN A 1 263 ? -2.477 7.752 -3.502 1.00 94.75 263 GLN A N 1
ATOM 2048 C CA . GLN A 1 263 ? -2.964 7.128 -2.273 1.00 94.75 263 GLN A CA 1
ATOM 2049 C C . GLN A 1 263 ? -4.454 7.373 -2.074 1.00 94.75 263 GLN A C 1
ATOM 2051 O O . GLN A 1 263 ? -4.972 8.437 -2.417 1.00 94.75 263 GLN A O 1
ATOM 2056 N N . VAL A 1 264 ? -5.127 6.379 -1.501 1.00 95.12 264 VAL A N 1
ATOM 2057 C CA . VAL A 1 264 ? -6.544 6.428 -1.133 1.00 95.12 264 VAL A CA 1
ATOM 2058 C C . VAL A 1 264 ? -6.670 5.946 0.305 1.00 95.12 264 VAL A C 1
ATOM 2060 O O . VAL A 1 264 ? -6.376 4.785 0.573 1.00 95.12 264 VAL A O 1
ATOM 2063 N N . SER A 1 265 ? -7.116 6.818 1.206 1.00 95.12 265 SER A N 1
ATOM 2064 C CA . SER A 1 265 ? -7.215 6.544 2.644 1.00 95.12 265 SER A CA 1
ATOM 2065 C C . SER A 1 265 ? -8.617 6.814 3.198 1.00 95.12 265 SER A C 1
ATOM 2067 O O . SER A 1 265 ? -9.259 7.778 2.774 1.00 95.12 265 SER A O 1
ATOM 2069 N N . TRP A 1 266 ? -9.076 5.988 4.149 1.00 93.25 266 TRP A N 1
ATOM 2070 C CA . TRP A 1 266 ? -10.365 6.136 4.851 1.00 93.25 266 TRP A CA 1
ATOM 2071 C C . TRP A 1 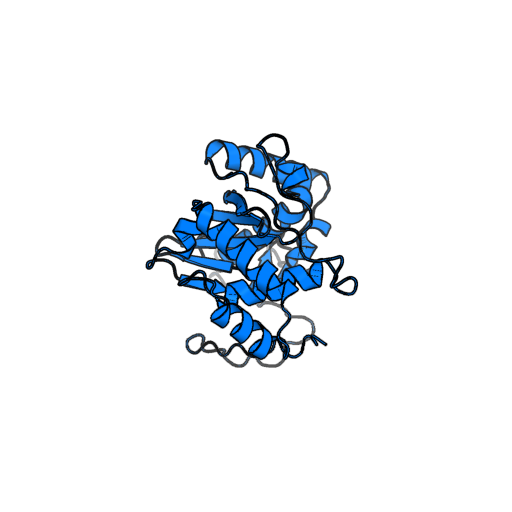266 ? -10.411 5.463 6.234 1.00 93.25 266 TRP A C 1
ATOM 2073 O O . TRP A 1 266 ? -9.505 4.649 6.548 1.00 93.25 266 TRP A O 1
#

Secondary structure (DSSP, 8-state):
------------TTS----PPPPPSS------------S-------PPP-PEEE-GGGGGGGS-HHHHHHHHHHHHHHHHHHT-EE---S-----TTT-TT--HHHHHHHHHHHHHHHTT-S---HHHHHHHHHHHHSS--HHHHHHHHHHHHHHHHH--HHHHHHH-TTPEEEEEEEEEEEESTTS-EEEEEEEEEEEEETTEEEEEEEE-SS----SSTTHHHHTTHHHHHHHHHHHHHHHHHTT--EEEEEEEETTTTEEEE-